Protein AF-A0A0G0J916-F1 (afdb_monomer_lite)

Foldseek 3Di:
DQAAEEEEQEFPVPVVVVVVLCVLLCQQQVYRYDYQPPPDDPPDPSVVVLLVSLLPHQEYEYADDPSCVVDPCNVVSVVSNVVSVHHYAYEYADPDADDDPCNPDDHHYDPVDSNVVSLVVLVCQCVVDDPDPSNVNSLVSLLNSCLPHPALSSVQSSLVVVLVDQDDDPVSVVSNLVSCVPPPSNVPRPSNVSSQVSCCVRPVDHHD

pLDDT: mean 91.5, std 8.83, range [48.94, 97.62]

Structure (mmCIF, N/CA/C/O backbone):
data_AF-A0A0G0J916-F1
#
_entry.id   AF-A0A0G0J916-F1
#
loop_
_atom_site.group_PDB
_atom_site.id
_atom_site.type_symbol
_atom_site.label_atom_id
_atom_site.label_alt_id
_atom_site.label_comp_id
_atom_site.label_asym_id
_atom_site.label_entity_id
_atom_site.label_seq_id
_atom_site.pdbx_PDB_ins_code
_atom_site.Cartn_x
_atom_site.Cartn_y
_atom_site.Cartn_z
_atom_site.occupancy
_atom_site.B_iso_or_equiv
_atom_site.auth_seq_id
_atom_site.auth_comp_id
_atom_site.auth_asym_id
_atom_site.auth_atom_id
_atom_site.pdbx_PDB_model_num
ATOM 1 N N . MET A 1 1 ? -10.807 -11.244 2.700 1.00 63.69 1 MET A N 1
ATOM 2 C CA . MET A 1 1 ? -11.367 -9.893 2.456 1.00 63.69 1 MET A CA 1
ATOM 3 C C . MET A 1 1 ? -10.753 -9.396 1.158 1.00 63.69 1 MET A C 1
ATOM 5 O O . MET A 1 1 ? -9.569 -9.637 0.983 1.00 63.69 1 MET A O 1
ATOM 9 N N . TYR A 1 2 ? -11.502 -8.784 0.239 1.00 88.56 2 TYR A N 1
ATOM 10 C CA . TYR A 1 2 ? -10.888 -8.192 -0.959 1.00 88.56 2 TYR A CA 1
ATOM 11 C C . TYR A 1 2 ? -10.150 -6.908 -0.547 1.00 88.56 2 TYR A C 1
ATOM 13 O O . TYR A 1 2 ? -10.775 -6.017 0.034 1.00 88.56 2 TYR A O 1
ATOM 21 N N . ARG A 1 3 ? -8.833 -6.867 -0.779 1.00 95.12 3 ARG A N 1
ATOM 22 C CA . ARG A 1 3 ? -7.877 -5.851 -0.305 1.00 95.12 3 ARG A CA 1
ATOM 23 C C . ARG A 1 3 ? -7.140 -5.238 -1.481 1.00 95.12 3 ARG A C 1
ATOM 25 O O . ARG A 1 3 ? -7.012 -5.895 -2.508 1.00 95.12 3 ARG A O 1
ATOM 32 N N . ILE A 1 4 ? -6.682 -3.997 -1.330 1.00 96.31 4 ILE A N 1
ATOM 33 C CA . ILE A 1 4 ? -5.924 -3.265 -2.350 1.00 96.31 4 ILE A CA 1
ATOM 34 C C . ILE A 1 4 ? -4.706 -4.078 -2.779 1.00 96.31 4 ILE A C 1
ATOM 36 O O . ILE A 1 4 ? -3.948 -4.532 -1.931 1.00 96.31 4 ILE A O 1
ATOM 40 N N . SER A 1 5 ? -4.510 -4.221 -4.082 1.00 96.06 5 SER A N 1
ATOM 41 C CA . SER A 1 5 ? -3.363 -4.894 -4.682 1.00 96.06 5 SER A CA 1
ATOM 42 C C . SER A 1 5 ? -2.406 -3.842 -5.247 1.00 96.06 5 SER A C 1
ATOM 44 O O . SER A 1 5 ? -2.819 -2.972 -6.016 1.00 96.06 5 SER A O 1
ATOM 46 N N . ALA A 1 6 ? -1.129 -3.901 -4.884 1.00 96.00 6 ALA A N 1
ATOM 47 C CA . ALA A 1 6 ? -0.114 -2.937 -5.301 1.00 96.00 6 ALA A CA 1
ATOM 48 C C . ALA A 1 6 ? 1.028 -3.646 -6.032 1.00 96.00 6 ALA A C 1
ATOM 50 O O . ALA A 1 6 ? 1.607 -4.590 -5.508 1.00 96.00 6 ALA A O 1
ATOM 51 N N . PHE A 1 7 ? 1.379 -3.179 -7.226 1.00 96.38 7 PHE A N 1
ATOM 52 C CA . PHE A 1 7 ? 2.561 -3.639 -7.950 1.00 96.38 7 PHE A CA 1
ATOM 53 C C . PHE A 1 7 ? 3.722 -2.684 -7.676 1.00 96.38 7 PHE A C 1
ATOM 55 O O . PHE A 1 7 ? 3.625 -1.499 -7.997 1.00 96.38 7 PHE A O 1
ATOM 62 N N . ILE A 1 8 ? 4.815 -3.186 -7.106 1.00 96.19 8 ILE A N 1
ATOM 63 C CA . ILE A 1 8 ? 6.031 -2.412 -6.845 1.00 96.19 8 ILE A CA 1
ATOM 64 C C . ILE A 1 8 ? 7.025 -2.686 -7.974 1.00 96.19 8 ILE A C 1
ATOM 66 O O . ILE A 1 8 ? 7.551 -3.791 -8.092 1.00 96.19 8 ILE A O 1
ATOM 70 N N . SER A 1 9 ? 7.298 -1.663 -8.781 1.00 95.69 9 SER A N 1
ATOM 71 C CA . SER A 1 9 ? 8.306 -1.714 -9.843 1.00 95.69 9 SER A CA 1
ATOM 72 C C . SER A 1 9 ? 9.607 -1.105 -9.328 1.00 95.69 9 SER A C 1
ATOM 74 O O . SER A 1 9 ? 9.631 0.046 -8.890 1.00 95.69 9 SER A O 1
ATOM 76 N N . TYR A 1 10 ? 10.691 -1.874 -9.330 1.00 94.50 10 TYR A N 1
ATOM 77 C CA . TYR A 1 10 ? 12.007 -1.430 -8.868 1.00 94.50 10 TYR A CA 1
ATOM 78 C C . TYR A 1 10 ? 13.117 -2.185 -9.608 1.00 94.50 10 TYR A C 1
ATOM 80 O O . TYR A 1 10 ? 12.876 -3.196 -10.265 1.00 94.50 10 TYR A O 1
ATOM 88 N N . SER A 1 11 ? 14.354 -1.699 -9.511 1.00 92.19 11 SER A N 1
ATOM 89 C CA . SER A 1 11 ? 15.505 -2.412 -10.070 1.00 92.19 11 SER A CA 1
ATOM 90 C C . SER A 1 11 ? 15.894 -3.598 -9.192 1.00 92.19 11 SER A C 1
ATOM 92 O O . SER A 1 11 ? 16.063 -3.433 -7.990 1.00 92.19 11 SER A O 1
ATOM 94 N N . SER A 1 12 ? 16.152 -4.781 -9.753 1.00 89.19 12 SER A N 1
ATOM 95 C CA . SER A 1 12 ? 16.561 -5.966 -8.970 1.00 89.19 12 SER A CA 1
ATOM 96 C C . SER A 1 12 ? 17.828 -5.747 -8.119 1.00 89.19 12 SER A C 1
ATOM 98 O O . SER A 1 12 ? 17.996 -6.367 -7.066 1.00 89.19 12 SER A O 1
ATOM 100 N N . LYS A 1 13 ? 18.684 -4.792 -8.507 1.00 90.50 13 LYS A N 1
ATOM 101 C CA . LYS A 1 13 ? 19.838 -4.319 -7.718 1.00 90.50 13 LYS A CA 1
ATOM 102 C C . LYS A 1 13 ? 19.444 -3.687 -6.375 1.00 90.50 13 LYS A C 1
ATOM 104 O O . LYS A 1 13 ? 20.244 -3.644 -5.447 1.00 90.50 13 LYS A O 1
ATOM 109 N N . GLU A 1 14 ? 18.201 -3.240 -6.253 1.00 92.06 14 GLU A N 1
ATOM 110 C CA . GLU A 1 14 ? 17.613 -2.558 -5.101 1.00 92.06 14 GLU A CA 1
ATOM 111 C C . GLU A 1 14 ? 16.634 -3.463 -4.321 1.00 92.06 14 GLU A C 1
ATOM 113 O O . GLU A 1 14 ? 15.763 -2.985 -3.595 1.00 92.06 14 GLU A O 1
ATOM 118 N N . LYS A 1 15 ? 16.792 -4.794 -4.399 1.00 91.12 15 LYS A N 1
ATOM 119 C CA . LYS A 1 15 ? 15.913 -5.777 -3.726 1.00 91.12 15 LYS A CA 1
ATOM 120 C C . LYS A 1 15 ? 15.678 -5.536 -2.236 1.00 91.12 15 LYS A C 1
ATOM 122 O O . LYS A 1 15 ? 14.585 -5.772 -1.736 1.00 91.12 15 LYS A O 1
ATOM 127 N N . VAL A 1 16 ? 16.680 -5.026 -1.516 1.00 92.44 16 VAL A N 1
ATOM 128 C CA . VAL A 1 16 ? 16.561 -4.767 -0.072 1.00 92.44 16 VAL A CA 1
ATOM 129 C C . VAL A 1 16 ? 15.528 -3.679 0.205 1.00 92.44 16 VAL A C 1
ATOM 131 O O . VAL A 1 16 ? 14.732 -3.814 1.131 1.00 92.44 16 VAL A O 1
ATOM 134 N N . ILE A 1 17 ? 15.532 -2.596 -0.577 1.00 92.94 17 ILE A N 1
ATOM 135 C CA . ILE A 1 17 ? 14.553 -1.523 -0.398 1.00 92.94 17 ILE A CA 1
ATOM 136 C C . ILE A 1 17 ? 13.190 -1.945 -0.954 1.00 92.94 17 ILE A C 1
ATOM 138 O O . ILE A 1 17 ? 12.192 -1.715 -0.278 1.00 92.94 17 ILE A O 1
ATOM 142 N N . GLY A 1 18 ? 13.144 -2.665 -2.083 1.00 93.81 18 GLY A N 1
ATOM 143 C CA . GLY A 1 18 ? 11.912 -3.270 -2.605 1.00 93.81 18 GLY A CA 1
ATOM 144 C C . GLY A 1 18 ? 11.197 -4.123 -1.551 1.00 93.81 18 GLY A C 1
ATOM 145 O O . GLY A 1 18 ? 10.049 -3.846 -1.204 1.00 93.81 18 GLY A O 1
ATOM 146 N N . GLY A 1 19 ? 11.906 -5.080 -0.942 1.00 94.12 19 GLY A N 1
ATOM 147 C CA . GLY A 1 19 ? 11.367 -5.929 0.124 1.00 94.12 19 GLY A CA 1
ATOM 148 C C . GLY A 1 19 ? 10.864 -5.141 1.338 1.00 94.12 19 GLY A C 1
ATOM 149 O O . GLY A 1 19 ? 9.786 -5.431 1.851 1.00 94.12 19 GLY A O 1
ATOM 150 N N . LYS A 1 20 ? 11.577 -4.082 1.755 1.00 94.06 20 LYS A N 1
ATOM 151 C CA . LYS A 1 20 ? 11.110 -3.187 2.830 1.00 94.06 20 LYS A CA 1
ATOM 152 C C . LYS A 1 20 ? 9.787 -2.504 2.481 1.00 94.06 20 LYS A C 1
ATOM 154 O O . LYS A 1 20 ? 8.909 -2.432 3.337 1.00 94.06 20 LYS A O 1
ATOM 159 N N . PHE A 1 21 ? 9.627 -2.022 1.247 1.00 94.38 21 PHE A N 1
ATOM 160 C CA . PHE A 1 21 ? 8.368 -1.428 0.791 1.00 94.38 21 PHE A CA 1
ATOM 161 C C . PHE A 1 21 ? 7.230 -2.449 0.768 1.00 94.38 21 PHE A C 1
ATOM 163 O O . PHE A 1 21 ? 6.152 -2.136 1.268 1.00 94.38 21 PHE A O 1
ATOM 170 N N . LYS A 1 22 ? 7.473 -3.668 0.265 1.00 95.06 22 LYS A N 1
ATOM 171 C CA . LYS A 1 22 ? 6.488 -4.764 0.285 1.00 95.06 22 LYS A CA 1
ATOM 172 C C . LYS A 1 22 ? 6.004 -5.041 1.705 1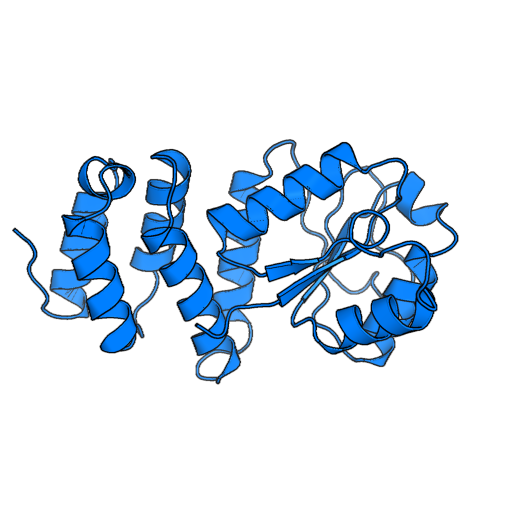.00 95.06 22 LYS A C 1
ATOM 174 O O . LYS A 1 22 ? 4.817 -4.882 1.977 1.00 95.06 22 LYS A O 1
ATOM 179 N N . SER A 1 23 ? 6.926 -5.325 2.626 1.00 93.75 23 SER A N 1
ATOM 180 C CA . SER A 1 23 ? 6.577 -5.588 4.026 1.00 93.75 23 SER A CA 1
ATOM 181 C C . SER A 1 23 ? 5.847 -4.415 4.677 1.00 93.75 23 SER A C 1
ATOM 183 O O . SER A 1 23 ? 4.922 -4.618 5.457 1.00 93.75 23 SER A O 1
ATOM 185 N N . CYS A 1 24 ? 6.233 -3.175 4.370 1.00 93.62 24 CYS A N 1
ATOM 186 C CA . CYS A 1 24 ? 5.579 -2.011 4.951 1.00 93.62 24 CYS A CA 1
ATOM 187 C C . CYS A 1 24 ? 4.149 -1.822 4.418 1.00 93.62 24 CYS A C 1
ATOM 189 O O . CYS A 1 24 ? 3.235 -1.605 5.208 1.00 93.62 24 CYS A O 1
ATOM 191 N N . LEU A 1 25 ? 3.917 -1.978 3.112 1.00 94.75 25 LEU A N 1
ATOM 192 C CA . LEU A 1 25 ? 2.570 -1.916 2.530 1.00 94.75 25 LEU A CA 1
ATOM 193 C C . LEU A 1 25 ? 1.656 -3.027 3.059 1.00 94.75 25 LEU A C 1
ATOM 195 O O . LEU A 1 25 ? 0.485 -2.780 3.349 1.00 94.75 25 LEU A O 1
ATOM 199 N N . GLU A 1 26 ? 2.182 -4.239 3.213 1.00 95.06 26 GLU A N 1
ATOM 200 C CA . GLU A 1 26 ? 1.428 -5.367 3.761 1.00 95.06 26 GLU A CA 1
ATOM 201 C C . GLU A 1 26 ? 1.067 -5.136 5.231 1.00 95.06 26 GLU A C 1
ATOM 203 O O . GLU A 1 26 ? -0.094 -5.294 5.604 1.00 95.06 26 GLU A O 1
ATOM 208 N N . ASN A 1 27 ? 2.023 -4.687 6.049 1.00 93.38 27 ASN A N 1
ATOM 209 C CA . ASN A 1 27 ? 1.818 -4.535 7.488 1.00 93.38 27 ASN A CA 1
ATOM 210 C C . ASN A 1 27 ? 1.050 -3.257 7.856 1.00 93.38 27 ASN A C 1
ATOM 212 O O . ASN A 1 27 ? 0.122 -3.314 8.652 1.00 93.38 27 ASN A O 1
ATOM 216 N N . PHE A 1 28 ? 1.413 -2.102 7.292 1.00 93.50 28 PHE A N 1
ATOM 217 C CA . PHE A 1 28 ? 0.848 -0.801 7.680 1.00 93.50 28 PHE A CA 1
ATOM 218 C C . PHE A 1 28 ? -0.390 -0.413 6.873 1.00 93.50 28 PHE A C 1
ATOM 220 O O . PHE A 1 28 ? -1.236 0.330 7.372 1.00 93.50 28 PHE A O 1
ATOM 227 N N . CYS A 1 29 ? -0.506 -0.887 5.630 1.00 93.88 29 CYS A N 1
ATOM 228 C CA . CYS A 1 29 ? -1.657 -0.589 4.778 1.00 93.88 29 CYS A CA 1
ATOM 229 C C . CYS A 1 29 ? -2.590 -1.789 4.612 1.00 93.88 29 CYS A C 1
ATOM 231 O O . CYS A 1 29 ? -3.731 -1.594 4.204 1.00 93.88 29 CYS A O 1
ATOM 233 N N . GLY A 1 30 ? -2.136 -3.018 4.885 1.00 95.31 30 GLY A N 1
ATOM 234 C CA . GLY A 1 30 ? -2.917 -4.231 4.632 1.00 95.31 30 GLY A CA 1
ATOM 235 C C . GLY A 1 30 ? -3.118 -4.490 3.145 1.00 95.31 30 GLY A C 1
ATOM 236 O O . GLY A 1 30 ? -4.126 -5.084 2.751 1.00 95.31 30 GLY A O 1
ATOM 237 N N . TYR A 1 31 ? -2.208 -3.988 2.309 1.00 95.81 31 TYR A N 1
ATOM 238 C CA . TYR A 1 31 ? -2.246 -4.180 0.863 1.00 95.81 31 TYR A CA 1
ATOM 239 C C . TYR A 1 31 ? -1.661 -5.546 0.500 1.00 95.81 31 TYR A C 1
ATOM 241 O O . TYR A 1 31 ? -0.920 -6.154 1.265 1.00 95.81 31 TYR A O 1
ATOM 249 N N . GLU A 1 32 ? -2.013 -6.034 -0.679 1.00 95.12 32 GLU A N 1
ATOM 250 C CA . GLU A 1 32 ? -1.416 -7.194 -1.329 1.00 95.12 32 GLU A CA 1
ATOM 251 C C . GLU A 1 32 ? -0.335 -6.681 -2.270 1.00 95.12 32 GLU A C 1
ATOM 253 O O . GLU A 1 32 ? -0.622 -6.272 -3.397 1.00 95.12 32 GLU A O 1
ATOM 258 N N . ALA A 1 33 ? 0.898 -6.612 -1.771 1.00 94.31 33 ALA A N 1
ATOM 259 C CA . ALA A 1 33 ? 2.019 -6.068 -2.518 1.00 94.31 33 ALA A CA 1
ATOM 260 C C . ALA A 1 33 ? 2.718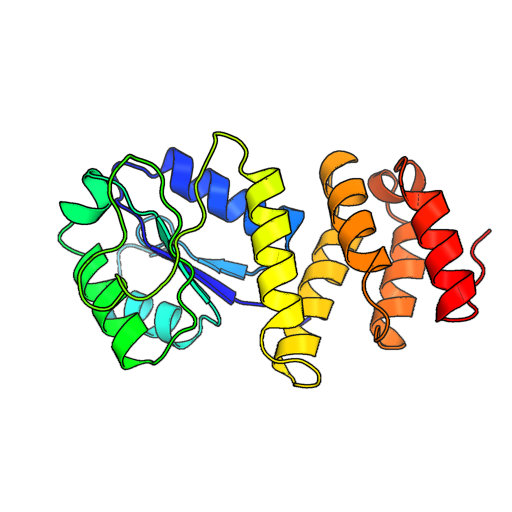 -7.163 -3.338 1.00 94.31 33 ALA A C 1
ATOM 262 O O . ALA A 1 33 ? 3.089 -8.217 -2.826 1.00 94.31 33 ALA A O 1
ATOM 263 N N . PHE A 1 34 ? 2.923 -6.891 -4.621 1.00 92.31 34 PHE A N 1
ATOM 264 C CA . PHE A 1 34 ? 3.612 -7.764 -5.562 1.00 92.31 34 PHE A CA 1
ATOM 265 C C . PHE A 1 34 ? 4.922 -7.122 -6.017 1.00 92.31 34 PHE A C 1
ATOM 267 O O . PHE A 1 34 ? 4.965 -5.922 -6.297 1.00 92.31 34 PHE A O 1
ATOM 274 N N . ILE A 1 35 ? 5.971 -7.935 -6.117 1.00 88.44 35 ILE A N 1
ATOM 275 C CA . ILE A 1 35 ? 7.305 -7.544 -6.563 1.00 88.44 35 ILE A CA 1
ATOM 276 C C . ILE A 1 35 ? 7.729 -8.475 -7.702 1.00 88.44 35 ILE A C 1
ATOM 278 O O . ILE A 1 35 ? 7.757 -9.696 -7.547 1.00 88.44 35 ILE A O 1
ATOM 282 N N . ALA A 1 36 ? 8.088 -7.904 -8.852 1.00 71.19 36 ALA A N 1
ATOM 283 C CA . ALA A 1 36 ? 8.691 -8.678 -9.930 1.00 71.19 36 ALA A CA 1
ATOM 284 C C . ALA A 1 36 ? 10.131 -9.097 -9.562 1.00 71.19 36 ALA A C 1
ATOM 286 O O . ALA A 1 36 ? 10.841 -8.362 -8.885 1.00 71.19 36 ALA A O 1
ATOM 287 N N . HIS A 1 37 ? 10.558 -10.268 -10.043 1.00 63.31 37 HIS A N 1
ATOM 288 C CA . HIS A 1 37 ? 11.854 -10.952 -9.834 1.00 63.31 37 HIS A CA 1
ATOM 289 C C . HIS A 1 37 ? 11.979 -11.877 -8.619 1.00 63.31 37 HIS A C 1
ATOM 291 O O . HIS A 1 37 ? 12.610 -12.919 -8.777 1.00 63.31 37 HIS A O 1
ATOM 297 N N . ASP A 1 38 ? 11.355 -11.585 -7.476 1.00 55.69 38 ASP A N 1
ATOM 298 C CA . ASP A 1 38 ? 11.424 -12.490 -6.312 1.00 55.69 38 ASP A CA 1
ATOM 299 C C . ASP A 1 38 ? 10.267 -13.517 -6.278 1.00 55.69 38 ASP A C 1
ATOM 301 O O . ASP A 1 38 ? 10.423 -14.599 -5.715 1.00 55.69 38 ASP A O 1
ATOM 305 N N . ASP A 1 39 ? 9.131 -13.220 -6.927 1.00 52.53 39 ASP A N 1
ATOM 306 C CA . ASP A 1 39 ? 7.882 -13.994 -6.790 1.00 52.53 39 ASP A CA 1
ATOM 307 C C . ASP A 1 39 ? 7.551 -14.925 -7.991 1.00 52.53 39 ASP A C 1
ATOM 309 O O . ASP A 1 39 ? 6.517 -15.597 -7.977 1.00 52.53 39 ASP A O 1
ATOM 313 N N . ILE A 1 40 ? 8.385 -15.000 -9.042 1.00 56.91 40 ILE A N 1
ATOM 314 C CA . ILE A 1 40 ? 8.090 -15.812 -10.247 1.00 56.91 40 ILE A CA 1
ATOM 315 C C . ILE A 1 40 ? 8.966 -17.076 -10.292 1.00 56.91 40 ILE A C 1
ATOM 317 O O . ILE A 1 40 ? 10.188 -17.000 -10.408 1.00 56.91 40 ILE A O 1
ATOM 321 N N . LEU A 1 41 ? 8.327 -18.251 -10.231 1.00 51.25 41 LEU A N 1
ATOM 322 C CA . LEU A 1 41 ? 8.969 -19.565 -10.367 1.00 51.25 41 LEU A CA 1
ATOM 323 C C . LEU A 1 41 ? 9.564 -19.745 -11.777 1.00 51.25 41 LEU A C 1
ATOM 325 O O . LEU A 1 41 ? 8.935 -19.388 -12.769 1.00 51.25 41 LEU A O 1
ATOM 329 N N . GLY A 1 42 ? 10.756 -20.343 -11.874 1.00 48.94 42 GLY A N 1
ATOM 330 C CA . GLY A 1 42 ? 11.590 -20.400 -13.090 1.00 48.94 42 GLY A CA 1
ATOM 331 C C . GLY A 1 42 ? 11.074 -21.215 -14.291 1.00 48.94 42 GLY A C 1
ATOM 332 O O . GLY A 1 42 ? 11.886 -21.632 -15.110 1.00 48.94 42 GLY A O 1
ATOM 333 N N . SER A 1 43 ? 9.769 -21.471 -14.411 1.00 51.91 43 SER A N 1
ATOM 334 C CA . SER A 1 43 ? 9.159 -22.239 -15.510 1.00 51.91 43 SER A CA 1
ATOM 335 C C . SER A 1 43 ? 7.970 -21.556 -16.205 1.00 51.91 43 SER A C 1
ATOM 337 O O . SER A 1 43 ? 7.386 -22.152 -17.111 1.00 51.91 43 SER A O 1
ATOM 339 N N . THR A 1 44 ? 7.603 -20.323 -15.835 1.00 59.25 44 THR A N 1
ATOM 340 C CA . THR A 1 44 ? 6.562 -19.533 -16.521 1.00 59.25 44 THR A CA 1
ATOM 341 C C . THR A 1 44 ? 7.153 -18.529 -17.512 1.00 59.25 44 THR A C 1
ATOM 343 O O . THR A 1 44 ? 8.292 -18.084 -17.365 1.00 59.25 44 THR A O 1
ATOM 346 N N . ILE A 1 45 ? 6.364 -18.142 -18.526 1.00 63.31 45 ILE A N 1
ATOM 347 C CA . ILE A 1 45 ? 6.687 -16.983 -19.368 1.00 63.31 45 ILE A CA 1
ATOM 348 C C . ILE A 1 45 ? 6.594 -15.754 -18.467 1.00 63.31 45 ILE A C 1
ATOM 350 O O . ILE A 1 45 ? 5.517 -15.318 -18.064 1.00 63.31 45 ILE A O 1
ATOM 354 N N . TRP A 1 46 ? 7.764 -15.256 -18.097 1.00 71.62 46 TRP A N 1
ATOM 355 C CA . TRP A 1 46 ? 7.960 -14.252 -17.061 1.00 71.62 46 TRP A CA 1
ATOM 356 C C . TRP A 1 46 ? 7.191 -12.947 -17.355 1.00 71.62 46 TRP A C 1
ATOM 358 O O . TRP A 1 46 ? 6.616 -12.333 -16.458 1.00 71.62 46 TRP A O 1
ATOM 368 N N . GLU A 1 47 ? 7.095 -12.588 -18.637 1.00 75.38 47 GLU A N 1
ATOM 369 C CA . GLU A 1 47 ? 6.395 -11.402 -19.140 1.00 75.38 47 GLU A CA 1
ATOM 370 C C . GLU A 1 47 ? 4.873 -11.459 -18.926 1.00 75.38 47 GLU A C 1
ATOM 372 O O . GLU A 1 47 ? 4.276 -10.469 -18.496 1.00 75.38 47 GLU A O 1
ATOM 377 N N . ASP A 1 48 ? 4.240 -12.615 -19.155 1.00 83.56 48 ASP A N 1
ATOM 378 C CA . ASP A 1 48 ? 2.783 -12.764 -19.045 1.00 83.56 48 ASP A CA 1
ATOM 379 C C . ASP A 1 48 ? 2.302 -12.571 -17.604 1.00 83.56 48 ASP A C 1
ATOM 381 O O . ASP A 1 48 ? 1.289 -11.906 -17.358 1.00 83.56 48 ASP A O 1
ATOM 385 N N . GLU A 1 49 ? 3.043 -13.108 -16.631 1.00 84.50 49 GLU A N 1
ATOM 386 C CA . GLU A 1 49 ? 2.715 -12.930 -15.215 1.00 84.50 49 GLU A CA 1
ATOM 387 C C . GLU A 1 49 ? 2.963 -11.489 -14.752 1.00 84.50 49 GLU A C 1
ATOM 389 O O . GLU A 1 49 ? 2.149 -10.959 -13.997 1.00 84.50 49 GLU A O 1
ATOM 394 N N . ILE A 1 50 ? 3.996 -10.801 -15.253 1.00 86.19 50 ILE A N 1
ATOM 395 C CA . ILE A 1 50 ? 4.199 -9.369 -14.967 1.00 86.19 50 ILE A CA 1
ATOM 396 C C . ILE A 1 50 ? 3.029 -8.546 -15.510 1.00 86.19 50 ILE A C 1
ATOM 398 O O . ILE A 1 50 ? 2.420 -7.773 -14.766 1.00 86.19 50 ILE A O 1
ATOM 402 N N . ILE A 1 51 ? 2.651 -8.746 -16.777 1.00 90.56 51 ILE A N 1
ATOM 403 C CA . ILE A 1 51 ? 1.526 -8.039 -17.402 1.00 90.56 51 ILE A CA 1
ATOM 404 C C . ILE A 1 51 ? 0.231 -8.309 -16.630 1.00 90.56 51 ILE A C 1
ATOM 406 O O . ILE A 1 51 ? -0.530 -7.380 -16.342 1.00 90.56 51 ILE A O 1
ATOM 410 N N . LYS A 1 52 ? -0.024 -9.566 -16.260 1.00 91.75 52 LYS A N 1
ATOM 411 C CA . LYS A 1 52 ? -1.194 -9.976 -15.477 1.00 91.75 52 LYS A CA 1
ATOM 412 C C . LYS A 1 52 ? -1.197 -9.355 -14.082 1.00 91.75 52 LYS A C 1
ATOM 414 O O . LYS A 1 52 ? -2.236 -8.842 -13.665 1.00 91.75 52 LYS A O 1
ATOM 419 N N . SER A 1 53 ? -0.066 -9.335 -13.385 1.00 91.88 53 SER A N 1
ATOM 420 C CA . SER A 1 53 ? 0.065 -8.708 -12.067 1.00 91.88 53 SER A CA 1
ATOM 421 C C . SER A 1 53 ? -0.157 -7.200 -12.136 1.00 91.88 53 SER A C 1
ATOM 423 O O . SER A 1 53 ? -0.958 -6.674 -11.364 1.00 91.88 53 SER A O 1
ATOM 425 N N . ILE A 1 54 ? 0.427 -6.500 -13.116 1.00 95.31 54 ILE A N 1
ATOM 426 C CA . ILE A 1 54 ? 0.156 -5.070 -13.339 1.00 95.31 54 ILE A CA 1
ATOM 427 C C . ILE A 1 54 ? -1.330 -4.861 -13.660 1.00 95.31 54 ILE A C 1
ATOM 429 O 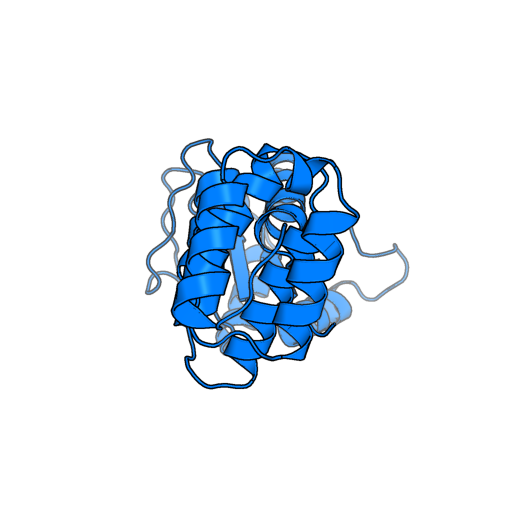O . ILE A 1 54 ? -1.970 -3.967 -13.106 1.00 95.31 54 ILE A O 1
ATOM 433 N N . LYS A 1 55 ? -1.921 -5.701 -14.519 1.00 95.50 55 LYS A N 1
ATOM 434 C CA . LYS A 1 55 ? -3.344 -5.634 -14.885 1.00 95.50 55 LYS A CA 1
ATOM 435 C C . LYS A 1 55 ? -4.274 -5.845 -13.693 1.00 95.50 55 LYS A C 1
ATOM 437 O O . LYS A 1 55 ? -5.316 -5.192 -13.652 1.00 95.50 55 LYS A O 1
ATOM 442 N N . ASN A 1 56 ? -3.907 -6.680 -12.733 1.00 94.12 56 ASN A N 1
ATOM 443 C CA . ASN A 1 56 ? -4.718 -6.948 -11.546 1.00 94.12 56 ASN A CA 1
ATOM 444 C C . ASN A 1 56 ? -4.452 -5.967 -10.397 1.00 94.12 56 ASN A C 1
ATOM 446 O O . ASN A 1 56 ? -5.296 -5.829 -9.516 1.00 94.12 56 ASN A O 1
ATOM 450 N N . ALA A 1 57 ? -3.321 -5.261 -10.416 1.00 95.56 57 ALA A N 1
ATOM 451 C CA . ALA A 1 57 ? -3.001 -4.266 -9.407 1.00 95.56 57 ALA A CA 1
ATOM 452 C C . ALA A 1 57 ? -3.921 -3.039 -9.498 1.00 95.56 57 ALA A C 1
ATOM 454 O O . ALA A 1 57 ? -4.243 -2.549 -10.587 1.00 95.56 57 ALA A O 1
ATOM 455 N N . ASP A 1 58 ? -4.305 -2.519 -8.340 1.00 95.44 58 ASP A N 1
ATOM 456 C CA . ASP A 1 58 ? -4.978 -1.233 -8.193 1.00 95.44 58 ASP A CA 1
ATOM 457 C C . ASP A 1 58 ? -3.973 -0.086 -8.333 1.00 95.44 58 ASP A C 1
ATOM 459 O O . ASP A 1 58 ? -4.193 0.872 -9.081 1.00 95.44 58 ASP A O 1
ATOM 463 N N . PHE A 1 59 ? -2.839 -0.230 -7.642 1.00 94.69 59 PHE A N 1
ATOM 464 C CA . PHE A 1 59 ? -1.734 0.716 -7.640 1.00 94.69 59 PHE A CA 1
ATOM 465 C C . PHE A 1 59 ? -0.519 0.166 -8.374 1.00 94.69 59 PHE A C 1
ATOM 467 O O . PHE A 1 59 ? -0.150 -0.995 -8.216 1.00 94.69 59 PHE A O 1
ATOM 474 N N . PHE A 1 60 ? 0.145 1.039 -9.121 1.00 97.25 60 PHE A N 1
ATOM 475 C CA . PHE A 1 60 ? 1.478 0.811 -9.658 1.00 97.25 60 PHE A CA 1
ATOM 476 C C . PHE A 1 60 ? 2.447 1.789 -8.990 1.00 97.25 60 PHE A C 1
ATOM 478 O O . PHE A 1 60 ? 2.251 3.004 -9.027 1.00 97.25 60 PHE A O 1
ATOM 485 N N . MET A 1 61 ? 3.479 1.263 -8.349 1.00 97.25 61 MET A N 1
ATOM 486 C CA . MET A 1 61 ? 4.388 2.020 -7.498 1.00 97.25 61 MET A CA 1
ATOM 487 C C . MET A 1 61 ? 5.823 1.875 -8.000 1.00 97.25 61 MET A C 1
ATOM 489 O O . MET A 1 61 ? 6.516 0.940 -7.596 1.00 97.25 61 MET A O 1
ATOM 493 N N . PRO A 1 62 ? 6.284 2.769 -8.888 1.00 97.38 62 PRO A N 1
ATOM 494 C CA . PRO A 1 62 ? 7.667 2.756 -9.325 1.00 97.38 62 PRO A CA 1
ATOM 495 C C . PRO A 1 62 ? 8.569 3.394 -8.261 1.00 97.38 62 PRO A C 1
ATOM 497 O O . PRO A 1 62 ? 8.344 4.533 -7.839 1.00 97.38 62 PRO A O 1
ATOM 500 N N . LEU A 1 63 ? 9.599 2.662 -7.836 1.00 96.94 63 LEU A N 1
ATOM 501 C CA . LEU A 1 63 ? 10.650 3.145 -6.944 1.00 96.94 63 LEU A CA 1
ATOM 502 C C . LEU A 1 63 ? 11.747 3.817 -7.781 1.00 96.94 63 LEU A C 1
ATOM 504 O O . LEU A 1 63 ? 12.668 3.174 -8.274 1.00 96.94 63 LEU A O 1
ATOM 508 N N . ILE A 1 64 ? 11.620 5.126 -7.975 1.00 97.50 64 ILE A N 1
ATOM 509 C CA . ILE A 1 64 ? 12.463 5.935 -8.852 1.00 97.50 64 ILE A CA 1
ATOM 510 C C . ILE A 1 64 ? 13.849 6.135 -8.237 1.00 97.50 64 ILE A C 1
ATOM 512 O O . ILE A 1 64 ? 14.019 6.803 -7.213 1.00 97.50 64 ILE A O 1
ATOM 516 N N . SER A 1 65 ? 14.851 5.592 -8.915 1.00 96.56 65 SER A N 1
ATOM 517 C CA . SER A 1 65 ? 16.269 5.677 -8.582 1.00 96.56 65 SER A CA 1
ATOM 518 C C . SER A 1 65 ? 17.115 5.710 -9.864 1.00 96.56 65 SER A C 1
ATOM 520 O O . SER A 1 65 ? 16.591 5.667 -10.982 1.00 96.56 65 SER A O 1
ATOM 522 N N . LYS A 1 66 ? 18.446 5.767 -9.716 1.00 96.44 66 LYS A N 1
ATOM 523 C CA . LYS A 1 66 ? 19.366 5.603 -10.853 1.00 96.44 66 LYS A CA 1
ATOM 524 C C . LYS A 1 66 ? 19.279 4.194 -11.432 1.00 96.44 66 LYS A C 1
ATOM 526 O O . LYS A 1 66 ? 19.146 4.044 -12.640 1.00 96.44 66 LYS A O 1
ATOM 531 N N . GLU A 1 67 ? 19.268 3.187 -10.569 1.00 95.31 67 GLU A N 1
ATOM 532 C CA . GLU A 1 67 ? 19.193 1.787 -10.984 1.00 95.31 67 GLU A CA 1
ATOM 533 C C . GLU A 1 67 ? 17.837 1.443 -11.607 1.00 95.31 67 GLU A C 1
ATOM 535 O O . GLU A 1 67 ? 17.771 0.596 -12.496 1.00 95.31 67 GLU A O 1
ATOM 540 N N . PHE A 1 68 ? 16.757 2.106 -11.177 1.00 95.44 68 PHE A N 1
ATOM 541 C CA . PHE A 1 68 ? 15.445 2.021 -11.817 1.00 95.44 68 PHE A CA 1
ATOM 542 C C . PHE A 1 68 ? 15.501 2.547 -13.247 1.00 95.44 68 PHE A C 1
ATOM 544 O O . PHE A 1 68 ? 14.952 1.919 -14.140 1.00 95.44 68 PHE A O 1
ATOM 551 N N . LYS A 1 69 ? 16.173 3.679 -13.477 1.00 95.31 69 LYS A N 1
ATOM 552 C CA . LYS A 1 69 ? 16.299 4.280 -14.812 1.00 95.31 69 LYS A CA 1
ATOM 553 C C . LYS A 1 69 ? 17.195 3.482 -15.760 1.00 95.31 69 LYS A C 1
ATOM 555 O O . LYS A 1 69 ? 17.005 3.527 -16.966 1.00 95.31 69 LYS A O 1
ATOM 560 N N . GLU A 1 70 ? 18.181 2.775 -15.226 1.00 94.25 70 GLU A N 1
ATOM 561 C CA . GLU A 1 70 ? 19.097 1.943 -16.015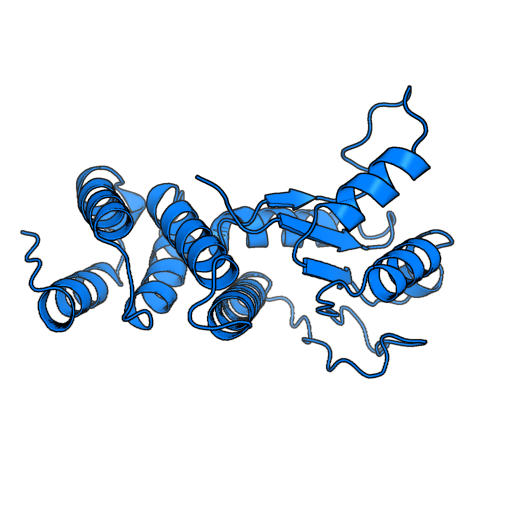 1.00 94.25 70 GLU A CA 1
ATOM 562 C C . GLU A 1 70 ? 18.577 0.510 -16.227 1.00 94.25 70 GLU A C 1
ATOM 564 O O . GLU A 1 70 ? 19.192 -0.266 -16.960 1.00 94.25 70 GLU A O 1
ATOM 569 N N . SER A 1 71 ? 17.466 0.136 -15.586 1.00 90.50 71 SER A N 1
ATOM 570 C CA . SER A 1 71 ? 16.892 -1.202 -15.714 1.00 90.50 71 SER A CA 1
ATOM 571 C C . SER A 1 71 ? 16.176 -1.371 -17.062 1.00 90.50 71 SER A C 1
ATOM 573 O O . SER A 1 71 ? 15.362 -0.530 -17.435 1.00 90.50 71 SER A O 1
ATOM 575 N N . PRO A 1 72 ? 16.403 -2.484 -17.785 1.00 86.56 72 PRO A N 1
ATOM 576 C CA . PRO A 1 72 ? 15.747 -2.727 -19.069 1.00 86.56 72 PRO A CA 1
ATOM 577 C C . PRO A 1 72 ? 14.248 -3.062 -18.952 1.00 86.56 72 PRO A C 1
ATOM 579 O O . PRO A 1 72 ? 13.552 -3.068 -19.968 1.00 86.56 72 PRO A O 1
ATOM 582 N N . PHE A 1 73 ? 13.747 -3.360 -17.745 1.00 87.69 73 PHE A N 1
ATOM 583 C CA . PHE A 1 73 ? 12.368 -3.819 -17.514 1.00 87.69 73 PHE A CA 1
ATOM 584 C C . PHE A 1 73 ? 11.439 -2.734 -16.966 1.00 87.69 73 PHE A C 1
ATOM 586 O O . PHE A 1 73 ? 10.267 -2.683 -17.328 1.00 87.69 73 PHE A O 1
ATOM 593 N N . THR A 1 74 ? 11.948 -1.847 -16.115 1.00 92.81 74 THR A N 1
ATOM 594 C CA . THR A 1 74 ? 11.150 -0.853 -15.373 1.00 92.81 74 THR A CA 1
ATOM 595 C C . THR A 1 74 ? 10.407 0.115 -16.294 1.00 92.81 74 THR A C 1
ATOM 597 O O . THR A 1 74 ? 9.254 0.459 -16.026 1.00 92.81 74 THR A O 1
ATOM 600 N N . ASP A 1 75 ? 11.014 0.507 -17.416 1.00 93.88 75 ASP A N 1
ATOM 601 C CA . ASP A 1 75 ? 10.362 1.329 -18.441 1.00 93.88 75 ASP A CA 1
ATOM 602 C C . ASP A 1 75 ? 9.231 0.580 -19.156 1.00 93.88 75 ASP A C 1
ATOM 604 O O . ASP A 1 75 ? 8.188 1.166 -19.455 1.00 93.88 75 ASP A O 1
ATOM 608 N N . GLN A 1 76 ? 9.391 -0.728 -19.381 1.00 92.06 76 GLN A N 1
ATOM 609 C CA . GLN A 1 76 ? 8.358 -1.564 -19.996 1.00 92.06 76 GLN A CA 1
ATOM 610 C C . GLN A 1 76 ? 7.168 -1.734 -19.048 1.00 92.06 76 GLN A C 1
ATOM 612 O O . GLN A 1 76 ? 6.024 -1.491 -19.437 1.00 92.06 76 GLN A O 1
ATOM 617 N N . GLU A 1 77 ? 7.433 -2.062 -17.781 1.00 94.62 77 GLU A N 1
ATOM 618 C CA . GLU A 1 77 ? 6.419 -2.147 -16.725 1.00 94.62 77 GLU A CA 1
ATOM 619 C C . GLU A 1 77 ? 5.669 -0.818 -16.568 1.00 94.62 77 GLU A C 1
ATOM 621 O O . GLU A 1 77 ? 4.436 -0.790 -16.520 1.00 94.62 77 GLU A O 1
ATOM 626 N N . THR A 1 78 ? 6.405 0.297 -16.564 1.00 96.69 78 THR A N 1
ATOM 627 C CA . THR A 1 78 ? 5.835 1.647 -16.496 1.00 96.69 78 THR A CA 1
ATOM 628 C C . THR A 1 78 ? 4.965 1.939 -17.717 1.00 96.69 78 THR A C 1
ATOM 630 O O . THR A 1 78 ? 3.850 2.444 -17.571 1.00 96.69 78 THR A O 1
ATOM 633 N N . GLY A 1 79 ? 5.421 1.581 -18.919 1.00 96.50 79 GLY A N 1
ATOM 634 C CA . GLY A 1 79 ? 4.651 1.714 -20.155 1.00 96.50 79 GLY A CA 1
ATOM 635 C C . GLY A 1 79 ? 3.338 0.928 -20.117 1.00 96.50 79 GLY A C 1
ATOM 636 O O . GLY A 1 79 ? 2.282 1.476 -20.447 1.00 96.50 79 GLY A O 1
ATOM 637 N N . ILE A 1 80 ? 3.373 -0.320 -19.640 1.00 96.12 80 ILE A N 1
ATOM 638 C CA . ILE A 1 80 ? 2.182 -1.162 -19.451 1.00 96.12 80 ILE A CA 1
ATOM 639 C C . ILE A 1 80 ? 1.228 -0.515 -18.442 1.00 96.12 80 ILE A C 1
ATOM 641 O O . ILE A 1 80 ? 0.035 -0.383 -18.721 1.00 96.12 80 ILE A O 1
ATOM 645 N N . ALA A 1 81 ? 1.734 -0.062 -17.292 1.00 97.50 81 ALA A N 1
ATOM 646 C CA . ALA A 1 81 ? 0.925 0.584 -16.263 1.00 97.50 81 ALA A CA 1
ATOM 647 C C . ALA A 1 81 ? 0.244 1.864 -16.776 1.00 97.50 81 ALA A C 1
ATOM 649 O O . ALA A 1 81 ? -0.944 2.082 -16.519 1.00 97.50 81 ALA A O 1
ATOM 650 N N . VAL A 1 82 ? 0.962 2.681 -17.553 1.00 97.62 82 VAL A N 1
ATOM 651 C CA . VAL A 1 82 ? 0.420 3.878 -18.211 1.00 97.62 82 VAL A CA 1
ATOM 652 C C . VAL A 1 82 ? -0.662 3.501 -19.228 1.00 97.62 82 VAL A C 1
ATOM 654 O O . VAL A 1 82 ? -1.744 4.091 -19.204 1.00 97.62 82 VAL A O 1
ATOM 657 N N . CYS A 1 83 ? -0.412 2.502 -20.079 1.00 97.00 83 CYS A N 1
ATOM 658 C CA . CYS A 1 83 ? -1.364 2.023 -21.087 1.00 97.00 83 CYS A CA 1
ATOM 659 C C . CYS A 1 83 ? -2.661 1.498 -20.449 1.00 97.00 83 CYS A C 1
ATOM 661 O O . CYS A 1 83 ? -3.766 1.853 -20.863 1.00 97.00 83 CYS A O 1
ATOM 663 N N . LEU A 1 84 ? -2.529 0.732 -19.365 1.00 96.38 84 LEU A N 1
ATOM 664 C CA . LEU A 1 84 ? -3.642 0.196 -18.581 1.00 96.38 84 LEU A CA 1
ATOM 665 C C . LEU A 1 84 ? -4.292 1.233 -17.649 1.00 96.38 84 LEU A C 1
ATOM 667 O O . LEU A 1 84 ? -5.172 0.873 -16.866 1.00 96.38 84 LEU A O 1
ATOM 671 N N . LYS A 1 85 ? -3.877 2.508 -17.717 1.00 95.31 85 LYS A N 1
ATOM 672 C CA . LYS A 1 85 ? -4.386 3.620 -16.895 1.00 95.31 85 LYS A CA 1
ATOM 673 C C . LYS A 1 85 ? -4.366 3.303 -15.396 1.00 95.31 85 LYS A C 1
ATOM 675 O O . LYS A 1 85 ? -5.290 3.659 -14.660 1.00 95.31 85 LYS A O 1
ATOM 680 N N . LYS A 1 86 ? -3.313 2.615 -14.949 1.00 95.38 86 LYS A N 1
ATOM 681 C CA . LYS A 1 86 ? -3.107 2.279 -13.540 1.00 95.38 86 LYS A CA 1
ATOM 682 C C . LYS A 1 86 ? -2.961 3.538 -12.704 1.00 95.38 86 LYS A C 1
ATOM 684 O O . LYS A 1 86 ? -2.601 4.607 -13.202 1.00 95.38 86 LYS A O 1
ATOM 689 N N . LYS A 1 87 ? -3.246 3.411 -11.411 1.00 94.06 87 LYS A N 1
ATOM 690 C CA . LYS A 1 87 ? -3.028 4.499 -10.464 1.00 94.06 87 LYS A CA 1
ATOM 691 C C . LYS A 1 87 ? -1.556 4.482 -10.081 1.00 94.06 87 LYS A C 1
ATOM 693 O O . LYS A 1 87 ? -1.107 3.572 -9.391 1.00 94.06 87 LYS A O 1
ATOM 698 N N . ILE A 1 88 ? -0.802 5.442 -10.603 1.00 96.81 88 ILE A N 1
ATOM 699 C CA . ILE A 1 88 ? 0.653 5.477 -10.461 1.00 96.81 88 ILE A CA 1
ATOM 700 C C . ILE A 1 88 ? 1.023 6.362 -9.270 1.00 96.81 88 ILE A C 1
ATOM 702 O O . ILE A 1 88 ? 0.640 7.530 -9.234 1.00 96.81 88 ILE A O 1
ATOM 706 N N . ILE A 1 89 ? 1.776 5.811 -8.317 1.00 96.56 89 ILE A N 1
ATOM 707 C CA . ILE A 1 89 ? 2.334 6.541 -7.170 1.00 96.56 89 ILE A CA 1
ATOM 708 C C . ILE A 1 89 ? 3.858 6.407 -7.230 1.00 96.56 89 ILE A C 1
ATOM 710 O O . ILE A 1 89 ? 4.403 5.431 -6.709 1.00 96.56 89 ILE A O 1
ATOM 714 N N . PRO A 1 90 ? 4.568 7.345 -7.882 1.00 97.31 90 PRO A N 1
ATOM 715 C CA . PRO A 1 90 ? 6.019 7.294 -7.931 1.00 97.31 90 PRO A CA 1
ATOM 716 C C . PRO A 1 90 ? 6.618 7.557 -6.553 1.00 97.31 90 PRO A C 1
ATOM 718 O O . PRO A 1 90 ? 6.239 8.513 -5.875 1.00 97.31 90 PRO A O 1
ATOM 721 N N . ILE A 1 91 ? 7.589 6.738 -6.163 1.00 97.31 91 ILE A N 1
ATOM 722 C CA . ILE A 1 91 ? 8.349 6.909 -4.930 1.00 97.31 91 ILE A CA 1
ATOM 723 C C . ILE A 1 91 ? 9.784 7.254 -5.295 1.00 97.31 91 ILE A C 1
ATOM 725 O O . ILE A 1 91 ? 10.475 6.464 -5.923 1.00 97.31 91 ILE A O 1
ATOM 729 N N . LYS A 1 92 ? 10.252 8.428 -4.899 1.00 96.44 92 LYS A N 1
ATOM 730 C CA . LYS A 1 92 ? 11.592 8.914 -5.214 1.00 96.44 92 LYS A CA 1
ATOM 731 C C . LYS A 1 92 ? 12.589 8.442 -4.152 1.00 96.44 92 LYS A C 1
ATOM 733 O O . LYS A 1 92 ? 12.500 8.869 -3.002 1.00 96.44 92 LYS A O 1
ATOM 738 N N . LEU A 1 93 ? 13.514 7.555 -4.534 1.00 95.12 93 LEU A N 1
ATOM 739 C CA . LEU A 1 93 ? 14.567 6.997 -3.669 1.00 95.12 93 LEU A CA 1
ATOM 740 C C . LEU A 1 93 ? 15.884 7.787 -3.720 1.00 95.12 93 LEU A C 1
ATOM 742 O O . LEU A 1 93 ? 16.669 7.729 -2.778 1.00 95.12 93 LEU A O 1
ATOM 746 N N . SER A 1 94 ? 16.137 8.507 -4.813 1.00 90.75 94 SER A N 1
ATOM 747 C CA . SER A 1 94 ? 17.340 9.326 -5.022 1.00 90.75 94 SER A CA 1
ATOM 748 C C . SER A 1 94 ? 16.965 10.704 -5.571 1.00 90.75 94 SER A C 1
ATOM 750 O O . SER A 1 94 ? 15.799 11.068 -5.546 1.00 90.75 94 SER A O 1
ATOM 752 N N . GLU A 1 95 ? 17.911 11.484 -6.097 1.00 90.94 95 GLU A N 1
ATOM 753 C CA . GLU A 1 95 ? 17.622 12.797 -6.700 1.00 90.94 95 GLU A CA 1
ATOM 754 C C . GLU A 1 95 ? 16.879 12.731 -8.044 1.00 90.94 95 GLU A C 1
ATOM 756 O O . GLU A 1 95 ? 16.401 13.752 -8.545 1.00 90.94 95 GLU A O 1
ATOM 761 N N . ILE A 1 96 ? 16.710 11.538 -8.615 1.00 93.88 96 ILE A N 1
ATOM 762 C CA . ILE A 1 96 ? 16.038 11.355 -9.903 1.00 93.88 96 ILE A CA 1
ATOM 763 C C . ILE A 1 96 ? 14.530 11.567 -9.759 1.00 93.88 96 ILE A C 1
ATOM 765 O O . ILE A 1 96 ? 13.870 10.942 -8.934 1.00 93.88 96 ILE A O 1
ATOM 769 N N . ASN A 1 97 ? 13.980 12.462 -10.577 1.00 94.88 97 ASN A N 1
ATOM 770 C CA . ASN A 1 97 ? 12.539 12.680 -10.669 1.00 94.88 97 ASN A CA 1
ATOM 771 C C 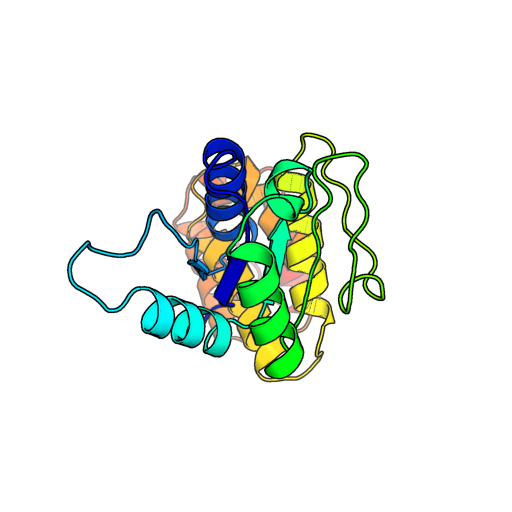. ASN A 1 97 ? 11.872 11.610 -11.549 1.00 94.88 97 ASN A C 1
ATOM 773 O O . ASN A 1 97 ? 12.545 11.033 -12.408 1.00 94.88 97 ASN A O 1
ATOM 777 N N . PRO A 1 98 ? 10.554 11.372 -11.391 1.00 96.38 98 PRO A N 1
ATOM 778 C CA . PRO A 1 98 ? 9.784 10.637 -12.389 1.00 96.38 98 PRO A CA 1
ATOM 779 C C . PRO A 1 98 ? 10.020 11.223 -13.784 1.00 96.38 98 PRO A C 1
ATOM 781 O O . PRO A 1 98 ? 10.159 12.436 -13.937 1.00 96.38 98 PRO A O 1
ATOM 784 N N . TYR A 1 99 ? 10.088 10.357 -14.788 1.00 96.50 99 TYR A N 1
ATOM 785 C CA . TYR A 1 99 ? 10.442 10.717 -16.160 1.00 96.50 99 TYR A CA 1
ATOM 786 C C . TYR A 1 99 ? 9.510 10.025 -17.157 1.00 96.50 99 TYR A C 1
ATOM 788 O O . TYR A 1 99 ? 8.717 9.154 -16.791 1.00 96.50 99 TYR A O 1
ATOM 796 N N . GLY A 1 100 ? 9.572 10.438 -18.424 1.00 95.44 100 GLY A N 1
ATOM 797 C CA . GLY A 1 100 ? 8.655 9.941 -19.448 1.00 95.44 100 GLY A CA 1
ATOM 798 C C . GLY A 1 100 ? 7.199 10.244 -19.083 1.00 95.44 100 GLY A C 1
ATOM 799 O O . GLY A 1 100 ? 6.898 11.256 -18.459 1.00 95.44 100 GLY A O 1
ATOM 800 N N . PHE A 1 101 ? 6.268 9.348 -19.413 1.00 95.81 101 PHE A N 1
ATOM 801 C CA . PHE A 1 101 ? 4.836 9.601 -19.192 1.00 95.81 101 PHE A CA 1
ATOM 802 C C . PHE A 1 101 ? 4.401 9.688 -17.723 1.00 95.81 101 PHE A C 1
ATOM 804 O O . PHE A 1 101 ? 3.262 10.093 -17.457 1.00 95.81 101 PHE A O 1
ATOM 811 N N . ILE A 1 102 ? 5.269 9.315 -16.779 1.00 96.62 102 ILE A N 1
ATOM 812 C CA . ILE A 1 102 ? 4.997 9.433 -15.344 1.00 96.62 102 ILE A CA 1
ATOM 813 C C . ILE A 1 102 ? 5.557 10.718 -14.720 1.00 96.62 102 ILE A C 1
ATOM 815 O O . ILE A 1 102 ? 5.292 10.959 -13.546 1.00 96.62 102 ILE A O 1
ATOM 819 N N . GLU A 1 103 ? 6.244 11.577 -15.486 1.00 96.38 103 GLU A N 1
ATOM 820 C CA . GLU A 1 103 ? 6.733 12.892 -15.020 1.00 96.38 103 GLU A CA 1
ATOM 821 C C . GLU A 1 103 ? 5.608 13.803 -14.506 1.00 96.38 103 GLU A C 1
ATOM 823 O O . GLU A 1 103 ? 5.807 14.631 -13.622 1.00 96.38 103 GLU A O 1
ATOM 828 N N . LYS A 1 104 ? 4.395 13.608 -15.036 1.00 94.38 104 LYS A N 1
ATOM 829 C CA . LYS A 1 104 ? 3.187 14.348 -14.657 1.00 94.38 104 LYS A CA 1
ATOM 830 C C . LYS A 1 104 ? 2.693 14.041 -13.240 1.00 94.38 104 LYS A C 1
ATOM 832 O O . LYS A 1 104 ? 1.819 14.747 -12.743 1.00 94.38 104 LYS A O 1
ATOM 837 N N . TYR A 1 105 ? 3.178 12.966 -12.616 1.00 93.94 105 TYR A N 1
ATOM 838 C CA . TYR A 1 105 ? 2.788 12.582 -11.264 1.00 93.94 105 TYR A CA 1
ATOM 839 C C . TYR A 1 105 ? 3.798 13.118 -10.255 1.00 93.94 105 TYR A C 1
ATOM 841 O O . TYR A 1 105 ? 5.002 12.893 -10.372 1.00 93.94 105 TYR A O 1
ATOM 849 N N . GLN A 1 106 ? 3.296 13.783 -9.216 1.00 92.56 106 GLN A N 1
ATOM 850 C CA . GLN A 1 106 ? 4.130 14.193 -8.097 1.00 92.56 106 GLN A CA 1
ATOM 851 C C . GLN A 1 106 ? 4.605 12.957 -7.326 1.00 92.56 106 GLN A C 1
ATOM 853 O O . GLN A 1 106 ? 3.793 12.183 -6.819 1.00 92.56 106 GLN A O 1
ATOM 858 N N . ALA A 1 107 ? 5.923 12.781 -7.236 1.00 94.94 107 ALA A N 1
ATOM 859 C CA . ALA A 1 107 ? 6.506 11.688 -6.473 1.00 94.94 107 ALA A CA 1
ATOM 860 C C . ALA A 1 107 ? 6.413 11.932 -4.965 1.00 94.94 107 ALA A C 1
ATOM 862 O O . ALA A 1 107 ? 6.597 13.056 -4.488 1.00 94.94 107 ALA A O 1
ATOM 863 N N . LEU A 1 108 ? 6.232 10.851 -4.211 1.00 95.88 108 LEU A N 1
ATOM 864 C CA . LEU A 1 108 ? 6.473 10.853 -2.776 1.00 95.88 108 LEU A CA 1
ATOM 865 C C . LEU A 1 108 ? 7.970 10.670 -2.523 1.00 95.88 108 LEU A C 1
ATOM 867 O O . LEU A 1 108 ? 8.593 9.758 -3.064 1.00 95.88 108 LEU A O 1
ATOM 871 N N . GLN A 1 109 ? 8.557 11.528 -1.694 1.00 95.25 109 GLN A N 1
ATOM 872 C CA . GLN A 1 109 ? 9.976 11.441 -1.362 1.00 95.25 109 GLN A CA 1
ATOM 873 C C . GLN A 1 109 ? 10.204 10.396 -0.268 1.00 95.25 109 GLN A C 1
ATOM 875 O O . GLN A 1 109 ? 9.692 10.541 0.844 1.00 95.25 109 GLN A O 1
ATOM 880 N N . TYR A 1 110 ? 11.042 9.397 -0.538 1.00 94.38 110 TYR A N 1
ATOM 881 C CA . TYR A 1 110 ? 11.554 8.521 0.507 1.00 94.38 110 TYR A CA 1
ATOM 882 C C . TYR A 1 110 ? 12.627 9.259 1.319 1.00 94.38 110 TYR A C 1
ATOM 884 O O . TYR A 1 110 ? 13.613 9.752 0.770 1.00 94.38 110 TYR A O 1
ATOM 892 N N . LYS A 1 111 ? 12.414 9.359 2.636 1.00 91.50 111 LYS A N 1
ATOM 893 C CA . LYS A 1 111 ? 13.306 10.041 3.592 1.00 91.50 111 LYS A CA 1
ATOM 894 C C . LYS A 1 111 ? 13.807 9.094 4.686 1.00 91.50 111 LYS A C 1
ATOM 896 O O . LYS A 1 111 ? 13.842 9.464 5.852 1.00 91.50 111 LYS A O 1
ATOM 901 N N . ASN A 1 112 ? 14.156 7.860 4.314 1.00 89.19 112 ASN A N 1
ATOM 902 C CA . ASN A 1 112 ? 14.577 6.805 5.250 1.00 89.19 112 ASN A CA 1
ATOM 903 C C . ASN A 1 112 ? 13.528 6.409 6.304 1.00 89.19 112 ASN A C 1
ATOM 905 O O . ASN A 1 112 ? 13.865 5.798 7.312 1.00 89.19 112 ASN A O 1
ATOM 909 N N . ASP A 1 113 ? 12.258 6.703 6.033 1.00 89.94 113 ASP A N 1
ATOM 910 C CA . ASP A 1 113 ? 11.117 6.331 6.863 1.00 89.94 113 ASP A CA 1
ATOM 911 C C . ASP A 1 113 ? 10.035 5.728 5.960 1.00 89.94 113 ASP A C 1
ATOM 913 O O . ASP A 1 113 ? 9.253 6.434 5.319 1.00 89.94 113 ASP A O 1
ATOM 917 N N . VAL A 1 114 ? 10.058 4.398 5.836 1.00 87.19 114 VAL A N 1
ATOM 918 C CA . VAL A 1 114 ? 9.081 3.661 5.019 1.00 87.19 114 VAL A CA 1
ATOM 919 C C . VAL A 1 114 ? 7.711 3.654 5.707 1.00 87.19 114 VAL A C 1
ATOM 921 O O . VAL A 1 114 ? 6.693 3.672 5.023 1.00 87.19 114 VAL A O 1
ATOM 924 N N . ASN A 1 115 ? 7.668 3.702 7.041 1.00 87.88 115 ASN A N 1
ATOM 925 C CA . ASN A 1 115 ? 6.436 3.579 7.822 1.00 87.88 115 ASN A CA 1
ATOM 926 C C . ASN A 1 115 ? 5.551 4.818 7.644 1.00 87.88 115 ASN A C 1
ATOM 928 O O . ASN A 1 115 ? 4.366 4.706 7.325 1.00 87.88 115 ASN A O 1
ATOM 932 N N . ASN A 1 116 ? 6.134 6.014 7.748 1.00 88.25 116 ASN A N 1
ATOM 933 C CA . ASN A 1 116 ? 5.427 7.263 7.453 1.00 88.25 116 ASN A CA 1
ATOM 934 C C . ASN A 1 116 ? 4.966 7.324 5.988 1.00 88.25 116 ASN A C 1
ATOM 936 O O . ASN A 1 116 ? 3.853 7.757 5.669 1.00 88.25 116 ASN A O 1
ATOM 940 N N . LEU A 1 117 ? 5.801 6.823 5.082 1.00 91.50 117 LEU A N 1
ATOM 941 C CA . LEU A 1 117 ? 5.460 6.776 3.673 1.00 91.50 117 LEU A CA 1
ATOM 942 C C . LEU A 1 117 ? 4.284 5.824 3.402 1.00 91.50 117 LEU A C 1
ATOM 944 O O . LEU A 1 117 ? 3.367 6.191 2.670 1.00 91.50 117 LEU A O 1
ATOM 948 N N . ALA A 1 118 ? 4.244 4.659 4.049 1.00 89.56 118 ALA A N 1
ATOM 949 C CA . ALA A 1 118 ? 3.110 3.742 3.986 1.00 89.56 118 ALA A CA 1
ATOM 950 C C . ALA A 1 118 ? 1.831 4.374 4.548 1.00 89.56 118 ALA A C 1
ATOM 952 O O . ALA A 1 118 ? 0.784 4.278 3.915 1.00 89.56 118 ALA A O 1
ATOM 953 N N . LEU A 1 119 ? 1.902 5.115 5.660 1.00 89.62 119 LEU A N 1
ATOM 954 C CA . LEU A 1 119 ? 0.761 5.891 6.166 1.00 89.62 119 LEU A CA 1
ATOM 955 C C . LEU A 1 119 ? 0.237 6.892 5.127 1.00 89.62 119 LEU A C 1
ATOM 957 O O . LEU A 1 119 ? -0.975 7.027 4.947 1.00 89.62 119 LEU A O 1
ATOM 961 N N . THR A 1 120 ? 1.141 7.573 4.422 1.00 92.75 120 THR A N 1
ATOM 962 C CA . THR A 1 120 ? 0.788 8.504 3.340 1.00 92.75 120 THR A CA 1
ATOM 963 C C . THR A 1 120 ? 0.109 7.771 2.180 1.00 92.75 120 THR A C 1
ATOM 965 O O . THR A 1 120 ? -0.930 8.213 1.692 1.00 92.75 120 THR A O 1
ATOM 968 N N . ILE A 1 121 ? 0.636 6.615 1.770 1.00 93.88 121 ILE A N 1
ATOM 969 C CA . ILE A 1 121 ? 0.059 5.777 0.707 1.00 93.88 121 ILE A CA 1
ATOM 970 C C . ILE A 1 121 ? -1.331 5.262 1.103 1.00 93.88 121 ILE A C 1
ATOM 972 O O . ILE A 1 121 ? -2.262 5.320 0.300 1.00 93.88 121 ILE A O 1
ATOM 976 N N . ALA A 1 122 ? -1.499 4.840 2.356 1.00 92.94 122 ALA A N 1
ATOM 977 C CA . ALA A 1 122 ? -2.775 4.399 2.902 1.00 92.94 122 ALA A CA 1
ATOM 978 C C . ALA A 1 122 ? -3.833 5.513 2.821 1.00 92.94 122 ALA A C 1
ATOM 980 O O . ALA A 1 122 ? -4.959 5.286 2.376 1.00 92.94 122 ALA A O 1
ATOM 981 N N . GLN A 1 123 ? -3.451 6.738 3.198 1.00 92.38 123 GLN A N 1
ATOM 982 C CA . GLN A 1 123 ? -4.312 7.919 3.109 1.00 92.38 123 GLN A CA 1
ATOM 983 C C . GLN A 1 123 ? -4.672 8.252 1.660 1.00 92.38 123 GLN A C 1
ATOM 985 O O . GLN A 1 123 ? -5.845 8.503 1.385 1.00 92.38 123 GLN A O 1
ATOM 990 N N . ILE A 1 124 ? -3.706 8.193 0.735 1.00 92.56 124 ILE A N 1
ATOM 991 C CA . ILE A 1 124 ? -3.960 8.357 -0.703 1.00 92.56 124 ILE A CA 1
ATOM 992 C C . ILE A 1 124 ? -5.003 7.337 -1.164 1.00 92.56 124 ILE A C 1
ATOM 994 O O . ILE A 1 124 ? -5.983 7.729 -1.788 1.00 92.56 124 ILE A O 1
ATOM 998 N N . GLY A 1 125 ? -4.849 6.057 -0.809 1.00 91.50 125 GLY A N 1
ATOM 999 C CA . GLY A 1 125 ? -5.814 5.011 -1.152 1.00 91.50 125 GLY A CA 1
ATOM 1000 C C . GLY A 1 125 ? -7.217 5.260 -0.613 1.00 91.50 125 GLY A C 1
ATOM 1001 O O . GLY A 1 125 ? -8.189 5.039 -1.332 1.00 91.50 125 GLY A O 1
ATOM 1002 N N . LEU A 1 126 ? -7.348 5.786 0.602 1.00 92.56 126 LEU A N 1
ATOM 1003 C CA . LEU A 1 126 ? -8.658 6.104 1.170 1.00 92.56 126 LEU A CA 1
ATOM 1004 C C . LEU A 1 126 ? -9.355 7.259 0.441 1.00 92.56 126 LEU A C 1
ATOM 1006 O O . LEU A 1 126 ? -10.558 7.182 0.203 1.00 92.56 126 LEU A O 1
ATOM 1010 N N . ILE A 1 127 ? -8.633 8.314 0.060 1.00 91.50 127 ILE A N 1
ATOM 1011 C CA . ILE A 1 127 ? -9.247 9.505 -0.555 1.00 91.50 127 ILE A CA 1
ATOM 1012 C C . ILE A 1 127 ? -9.384 9.415 -2.078 1.00 91.50 127 ILE A C 1
ATOM 1014 O O . ILE A 1 127 ? -9.970 10.305 -2.686 1.00 91.50 127 ILE A O 1
ATOM 1018 N N . TYR A 1 128 ? -8.828 8.370 -2.693 1.00 87.12 128 TYR A N 1
ATOM 1019 C CA . TYR A 1 128 ? -8.625 8.306 -4.135 1.00 87.12 128 TYR A CA 1
ATOM 1020 C C . TYR A 1 128 ? -9.926 8.346 -4.958 1.00 87.12 128 TYR A C 1
ATOM 1022 O O . TYR A 1 128 ? -10.097 9.199 -5.826 1.00 87.12 128 TYR A O 1
ATOM 1030 N N . GLU A 1 129 ? -10.857 7.433 -4.680 1.00 87.25 129 GLU A N 1
ATOM 1031 C CA . GLU A 1 129 ? -12.175 7.361 -5.324 1.00 87.25 129 GLU A CA 1
ATOM 1032 C C . GLU A 1 129 ? -13.239 7.227 -4.225 1.00 87.25 129 GLU A C 1
ATOM 1034 O O . GLU A 1 129 ? -13.692 6.116 -3.937 1.00 87.25 129 GLU A O 1
ATOM 1039 N N . PRO A 1 130 ? -13.611 8.323 -3.540 1.00 85.06 130 PRO A N 1
ATOM 1040 C CA . PRO A 1 130 ? -14.502 8.259 -2.385 1.00 85.06 130 PRO A CA 1
ATOM 1041 C C . PRO A 1 130 ? -15.882 7.714 -2.777 1.00 85.06 130 PRO A C 1
ATOM 1043 O O . PRO A 1 130 ? -16.366 7.954 -3.882 1.00 85.06 130 PRO A O 1
ATOM 1046 N N . LYS A 1 131 ? -16.539 7.000 -1.852 1.00 84.69 131 LYS A N 1
ATOM 1047 C CA . LYS A 1 131 ? -17.872 6.384 -2.050 1.00 84.69 131 LYS A CA 1
ATOM 1048 C C . LYS A 1 131 ? -17.951 5.363 -3.200 1.00 84.69 131 LYS A C 1
ATOM 1050 O O . LYS A 1 131 ? -19.028 5.126 -3.741 1.00 84.69 131 LYS A O 1
ATOM 1055 N N . SER A 1 132 ? -16.832 4.740 -3.561 1.00 89.69 132 SER A N 1
ATOM 1056 C CA . SER A 1 132 ? -16.764 3.676 -4.569 1.00 89.69 132 SER A CA 1
ATOM 1057 C C . SER A 1 132 ? -16.497 2.299 -3.940 1.00 89.69 132 SER A C 1
ATOM 1059 O O . SER A 1 132 ? -16.166 2.181 -2.756 1.00 89.69 132 SER A O 1
ATOM 1061 N N . SER A 1 133 ? -16.577 1.238 -4.749 1.00 89.81 133 SER A N 1
ATOM 1062 C CA . SER A 1 133 ? -16.098 -0.094 -4.353 1.00 89.81 133 SER A CA 1
ATOM 1063 C C . SER A 1 133 ? -14.595 -0.102 -4.047 1.00 89.81 133 SER A C 1
ATOM 1065 O O . SER A 1 133 ? -14.155 -0.859 -3.182 1.00 89.81 133 SER A O 1
ATOM 1067 N N . TYR A 1 134 ? -13.820 0.775 -4.692 1.00 91.94 134 TYR A N 1
ATOM 1068 C CA . TYR A 1 134 ? -12.404 0.984 -4.407 1.00 91.94 134 TYR A CA 1
ATOM 1069 C C . TYR A 1 134 ? -12.184 1.511 -2.990 1.00 91.94 134 TYR A C 1
ATOM 1071 O O . TYR A 1 134 ? -11.355 0.989 -2.252 1.00 91.94 134 TYR A O 1
ATOM 1079 N N . HIS A 1 135 ? -12.968 2.507 -2.575 1.00 92.56 135 HIS A N 1
ATOM 1080 C CA . HIS A 1 135 ? -12.880 3.047 -1.222 1.00 92.56 135 HIS A CA 1
ATOM 1081 C C . HIS A 1 135 ? -13.159 1.966 -0.166 1.00 92.56 135 HIS A C 1
ATOM 1083 O O . HIS A 1 135 ? -12.419 1.834 0.805 1.00 92.56 135 HIS A O 1
ATOM 1089 N N . GLN A 1 136 ? -14.163 1.115 -0.400 1.00 93.12 136 GLN A N 1
ATOM 1090 C CA . GLN A 1 136 ? -14.435 -0.029 0.476 1.00 93.12 136 GLN A CA 1
ATOM 1091 C C . GLN A 1 136 ? -13.288 -1.050 0.480 1.00 93.12 136 GLN A C 1
ATOM 1093 O O . GLN A 1 136 ? -12.949 -1.586 1.533 1.00 93.12 136 GLN A O 1
ATOM 1098 N N . LYS A 1 137 ? -12.643 -1.285 -0.669 1.00 94.94 137 LYS A N 1
ATOM 1099 C CA . LYS A 1 137 ? -11.429 -2.111 -0.780 1.00 94.94 137 LYS A CA 1
ATOM 1100 C C . LYS A 1 137 ? -10.271 -1.524 0.042 1.00 94.94 137 LYS A C 1
ATOM 1102 O O . LYS A 1 137 ? -9.605 -2.267 0.759 1.00 94.94 137 LYS A O 1
ATOM 1107 N N . ALA A 1 138 ? -10.077 -0.204 0.006 1.00 95.44 138 ALA A N 1
ATOM 1108 C CA . ALA A 1 138 ? -9.078 0.496 0.812 1.00 95.44 138 ALA A CA 1
ATOM 1109 C C . ALA A 1 138 ? -9.382 0.410 2.317 1.00 95.44 138 ALA A C 1
ATOM 1111 O O . ALA A 1 138 ? -8.495 0.051 3.087 1.00 95.44 138 ALA A O 1
ATOM 1112 N N . LEU A 1 139 ? -10.629 0.642 2.742 1.00 95.62 139 LEU A N 1
ATOM 1113 C CA . LEU A 1 139 ? -11.038 0.461 4.141 1.00 95.62 139 LEU A CA 1
ATOM 1114 C C . LEU A 1 139 ? -10.816 -0.980 4.617 1.00 95.62 139 LEU A C 1
ATOM 1116 O O . LEU A 1 139 ? -10.257 -1.189 5.690 1.00 95.62 139 LEU A O 1
ATOM 1120 N N . ASN A 1 140 ? -11.188 -1.975 3.805 1.00 96.56 140 ASN A N 1
ATOM 1121 C CA . ASN A 1 140 ? -10.949 -3.389 4.110 1.00 96.56 140 ASN A CA 1
ATOM 1122 C C . ASN A 1 140 ? -9.465 -3.686 4.336 1.00 96.56 140 ASN A C 1
ATOM 1124 O O . ASN A 1 140 ? -9.129 -4.452 5.233 1.00 96.56 140 ASN A O 1
ATOM 1128 N N . SER A 1 141 ? -8.583 -3.085 3.538 1.00 96.94 141 SER A N 1
ATOM 1129 C CA . SER A 1 141 ? -7.139 -3.204 3.717 1.00 96.94 141 SER A CA 1
ATOM 1130 C C . SER A 1 141 ? -6.670 -2.636 5.058 1.00 96.94 141 SER A C 1
ATOM 1132 O O . SER A 1 141 ? -5.982 -3.338 5.793 1.00 96.94 141 SER A O 1
ATOM 1134 N N . ILE A 1 142 ? -7.100 -1.430 5.444 1.00 96.94 142 ILE A N 1
ATOM 1135 C CA . ILE A 1 142 ? -6.704 -0.843 6.740 1.00 96.94 142 ILE A CA 1
ATOM 1136 C C . ILE A 1 142 ? -7.249 -1.656 7.915 1.00 96.94 142 ILE A C 1
ATOM 1138 O O . ILE A 1 142 ? -6.538 -1.894 8.887 1.00 96.94 142 ILE A O 1
ATOM 1142 N N . VAL A 1 143 ? -8.500 -2.112 7.824 1.00 97.19 143 VAL A N 1
ATOM 1143 C CA . VAL A 1 143 ? -9.108 -2.963 8.855 1.00 97.19 143 VAL A CA 1
ATOM 1144 C C . VAL A 1 143 ? -8.356 -4.283 8.972 1.00 97.19 143 VAL A C 1
ATOM 1146 O O . VAL A 1 143 ? -8.074 -4.718 10.082 1.00 97.19 143 VAL A O 1
ATOM 1149 N N . TYR A 1 144 ? -7.965 -4.885 7.847 1.00 97.38 144 TYR A N 1
ATOM 1150 C CA . TYR A 1 144 ? -7.122 -6.075 7.847 1.00 97.38 144 TYR A CA 1
ATOM 1151 C C . TYR A 1 144 ? -5.776 -5.819 8.541 1.00 97.38 144 TYR A C 1
ATOM 1153 O O . TYR A 1 144 ? -5.410 -6.576 9.433 1.00 97.38 144 TYR A O 1
ATOM 1161 N N . ALA A 1 145 ? -5.075 -4.736 8.189 1.00 96.31 145 ALA A N 1
ATOM 1162 C CA . ALA A 1 145 ? -3.803 -4.358 8.812 1.00 96.31 145 ALA A CA 1
ATOM 1163 C C . ALA A 1 145 ? -3.928 -4.176 10.331 1.00 96.31 145 ALA A C 1
ATOM 1165 O O . ALA A 1 145 ? -3.078 -4.622 11.100 1.00 96.31 145 ALA A O 1
ATOM 1166 N N . PHE A 1 146 ? -5.016 -3.542 10.771 1.00 97.06 146 PHE A N 1
ATOM 1167 C CA . PHE A 1 146 ? -5.326 -3.391 12.184 1.00 97.06 146 PHE A CA 1
ATOM 1168 C C . PHE A 1 146 ? -5.544 -4.753 12.849 1.00 97.06 146 PHE A C 1
ATOM 1170 O O . PHE A 1 146 ? -4.882 -5.057 13.834 1.00 97.06 146 PHE A O 1
ATOM 1177 N N . CYS A 1 147 ? -6.420 -5.601 12.302 1.00 96.50 147 CYS A N 1
ATOM 1178 C CA . CYS A 1 147 ? -6.724 -6.912 12.879 1.00 96.50 147 CYS A CA 1
ATOM 1179 C C . CYS A 1 147 ? -5.486 -7.814 12.992 1.00 96.50 147 CYS A C 1
ATOM 1181 O O . CYS A 1 147 ? -5.272 -8.431 14.038 1.00 96.50 147 CYS A O 1
ATOM 1183 N N . GLU A 1 148 ? -4.661 -7.834 11.947 1.00 95.75 148 GLU A N 1
ATOM 1184 C CA . GLU A 1 148 ? -3.449 -8.652 11.838 1.00 95.75 148 GLU A CA 1
ATOM 1185 C C . GLU A 1 148 ? -2.192 -7.926 12.350 1.00 95.75 148 GLU A C 1
ATOM 1187 O O . GLU A 1 148 ? -1.068 -8.316 12.037 1.00 95.75 148 GLU A O 1
ATOM 1192 N N . SER A 1 149 ? -2.347 -6.847 13.124 1.00 95.12 149 SER A N 1
ATOM 1193 C CA . SER A 1 149 ? -1.212 -6.093 13.658 1.00 95.12 149 SER A CA 1
ATOM 1194 C C . SER A 1 149 ? -0.321 -6.976 14.536 1.00 95.12 149 SER A C 1
ATOM 1196 O O . SER A 1 149 ? -0.757 -7.488 15.566 1.00 95.12 149 SER A O 1
ATOM 1198 N N . MET A 1 150 ? 0.951 -7.098 14.146 1.00 92.06 150 MET A N 1
ATOM 1199 C CA . MET A 1 150 ? 1.966 -7.902 14.847 1.00 92.06 150 MET A CA 1
ATOM 1200 C C . MET A 1 150 ? 2.899 -7.069 15.738 1.00 92.06 150 MET A C 1
ATOM 1202 O O . MET A 1 150 ? 3.797 -7.616 16.375 1.00 92.06 150 MET A O 1
ATOM 1206 N N . SER A 1 151 ? 2.715 -5.748 15.789 1.00 93.81 151 SER A N 1
ATOM 1207 C CA . SER A 1 151 ? 3.487 -4.859 16.656 1.00 93.81 151 SER A CA 1
ATOM 1208 C C . SER A 1 151 ? 2.659 -3.668 17.121 1.00 93.81 151 SER A C 1
ATOM 1210 O O . SER A 1 151 ? 1.737 -3.222 16.430 1.00 93.81 151 SER A O 1
ATOM 1212 N N . PHE A 1 152 ? 3.041 -3.097 18.265 1.00 93.50 152 PHE A N 1
ATOM 1213 C CA . PHE A 1 152 ? 2.468 -1.842 18.751 1.00 93.50 152 PHE A CA 1
ATOM 1214 C C . PHE A 1 152 ? 2.613 -0.698 17.746 1.00 93.50 152 PHE A C 1
ATOM 1216 O O . PHE A 1 152 ? 1.735 0.154 17.660 1.00 93.50 152 PHE A O 1
ATOM 1223 N N . GLU A 1 153 ? 3.701 -0.656 16.978 1.00 92.56 153 GLU A N 1
ATOM 1224 C CA . GLU A 1 153 ? 3.914 0.386 15.972 1.00 92.56 153 GLU A CA 1
ATOM 1225 C C . GLU A 1 153 ? 2.852 0.322 14.866 1.00 92.56 153 GLU A C 1
ATOM 1227 O O . GLU A 1 153 ? 2.190 1.324 14.592 1.00 92.56 153 GLU A O 1
ATOM 1232 N N . VAL A 1 154 ? 2.630 -0.866 14.294 1.00 92.69 154 VAL A N 1
ATOM 1233 C CA . VAL A 1 154 ? 1.612 -1.087 13.256 1.00 92.69 154 VAL A CA 1
ATOM 1234 C C . VAL A 1 154 ? 0.208 -0.833 13.811 1.00 92.69 154 VAL A C 1
ATOM 1236 O O . VAL A 1 154 ? -0.594 -0.151 13.168 1.00 92.69 154 VAL A O 1
ATOM 1239 N N . ALA A 1 155 ? -0.078 -1.298 15.031 1.00 95.00 155 ALA A N 1
ATOM 1240 C CA . ALA A 1 155 ? -1.364 -1.063 15.684 1.00 95.00 155 ALA A CA 1
ATOM 1241 C C . ALA A 1 155 ? -1.636 0.440 15.871 1.00 95.00 155 ALA A C 1
ATOM 1243 O O . ALA A 1 155 ? -2.694 0.938 15.493 1.00 95.00 155 ALA A O 1
ATOM 1244 N N . ASN A 1 156 ? -0.669 1.204 16.387 1.00 94.25 156 ASN A N 1
ATOM 1245 C CA . ASN A 1 156 ? -0.826 2.651 16.567 1.00 94.25 156 ASN A CA 1
ATOM 1246 C C . ASN A 1 156 ? -0.974 3.393 15.229 1.00 94.25 156 ASN A C 1
ATOM 1248 O O . ASN A 1 156 ? -1.804 4.296 15.112 1.00 94.25 156 ASN A O 1
ATOM 1252 N N . ALA A 1 157 ? -0.200 3.007 14.216 1.00 92.62 157 ALA A N 1
ATOM 1253 C CA . ALA A 1 157 ? -0.258 3.590 12.880 1.00 92.62 157 ALA A CA 1
ATOM 1254 C C . ALA A 1 157 ? -1.634 3.378 12.219 1.00 92.62 157 ALA A C 1
ATOM 1256 O O . ALA A 1 157 ? -2.248 4.322 11.716 1.00 92.62 157 ALA A O 1
ATOM 1257 N N . THR A 1 158 ? -2.163 2.155 12.277 1.00 94.12 158 THR A N 1
ATOM 1258 C CA . THR A 1 158 ? -3.485 1.822 11.723 1.00 94.12 158 THR A CA 1
ATOM 1259 C C . THR A 1 158 ? -4.618 2.477 12.513 1.00 94.12 158 THR A C 1
ATOM 1261 O O . THR A 1 158 ? -5.547 3.006 11.901 1.00 94.12 158 THR A O 1
ATOM 1264 N N . ILE A 1 159 ? -4.512 2.570 13.846 1.00 94.94 159 ILE A N 1
ATOM 1265 C CA . ILE A 1 159 ? -5.444 3.334 14.695 1.00 94.94 159 ILE A CA 1
ATOM 1266 C C . ILE A 1 159 ? -5.551 4.790 14.228 1.00 94.94 159 ILE A C 1
ATOM 1268 O O . ILE A 1 159 ? -6.658 5.296 14.049 1.00 94.94 159 ILE A O 1
ATOM 1272 N N . GLN A 1 160 ? -4.423 5.464 13.980 1.00 92.88 160 GLN A N 1
ATOM 1273 C CA . GLN A 1 160 ? -4.430 6.859 13.523 1.00 92.88 160 GLN A CA 1
ATOM 1274 C C . GLN A 1 160 ? -5.177 7.046 12.196 1.00 92.88 160 GLN A C 1
ATOM 1276 O O . GLN A 1 160 ? -5.802 8.088 11.987 1.00 92.88 160 GLN A O 1
ATOM 1281 N N . ILE A 1 161 ? -5.114 6.059 11.298 1.00 93.19 161 ILE A N 1
ATOM 1282 C CA . ILE A 1 161 ? -5.866 6.071 10.040 1.00 93.19 161 ILE A CA 1
ATOM 1283 C C . ILE A 1 161 ? -7.354 5.814 10.308 1.00 93.19 161 ILE A C 1
ATOM 1285 O O . ILE A 1 161 ? -8.200 6.578 9.840 1.00 93.19 161 ILE A O 1
ATOM 1289 N N . LEU A 1 162 ? -7.687 4.778 11.084 1.00 94.44 162 LEU A N 1
ATOM 1290 C CA . LEU A 1 162 ? -9.070 4.398 11.388 1.00 94.44 162 LEU A CA 1
ATOM 1291 C C . LEU A 1 162 ? -9.841 5.516 12.098 1.00 94.44 162 LEU A C 1
ATOM 1293 O O . LEU A 1 162 ? -10.998 5.757 11.764 1.00 94.44 162 LEU A O 1
ATOM 1297 N N . CYS A 1 163 ? -9.200 6.263 13.000 1.00 93.12 163 CYS A N 1
ATOM 1298 C CA . CYS A 1 163 ? -9.814 7.409 13.676 1.00 93.12 163 CYS A CA 1
ATOM 1299 C C . CYS A 1 163 ? -10.231 8.543 12.721 1.00 93.12 163 CYS A C 1
ATOM 1301 O O . CYS A 1 163 ? -11.061 9.374 13.087 1.00 93.12 163 CYS A O 1
ATOM 1303 N N . LYS A 1 164 ? -9.673 8.591 11.503 1.00 90.81 164 LYS A N 1
ATO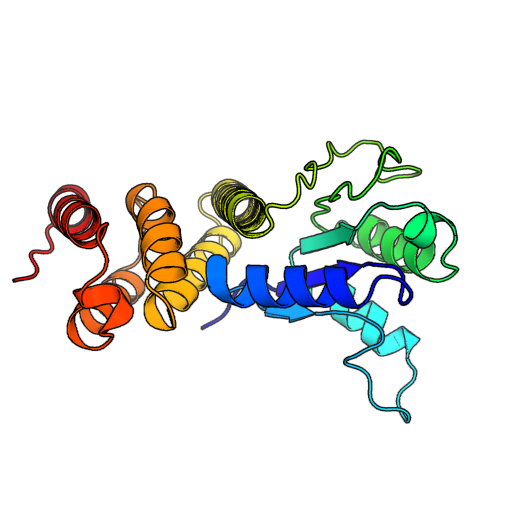M 1304 C CA . LYS A 1 164 ? -10.045 9.559 10.457 1.00 90.81 164 LYS A CA 1
ATOM 1305 C C . LYS A 1 164 ? -11.162 9.044 9.537 1.00 90.81 164 LYS A C 1
ATOM 1307 O O . LYS A 1 164 ? -11.658 9.811 8.715 1.00 90.81 164 LYS A O 1
ATOM 1312 N N . CYS A 1 165 ? -11.546 7.771 9.654 1.00 90.31 165 CYS A N 1
ATOM 1313 C CA . CYS A 1 165 ? -12.566 7.138 8.821 1.00 90.31 165 CYS A CA 1
ATOM 1314 C C . CYS A 1 165 ? -13.954 7.251 9.477 1.00 90.31 165 CYS A C 1
ATOM 1316 O O . CYS A 1 165 ? -14.144 6.864 10.633 1.00 90.31 165 CYS A O 1
ATOM 1318 N N . ASN A 1 166 ? -14.945 7.734 8.723 1.00 88.38 166 ASN A N 1
ATOM 1319 C CA . ASN A 1 166 ? -16.302 8.009 9.231 1.00 88.38 166 ASN A CA 1
ATOM 1320 C C . ASN A 1 166 ? -17.390 7.137 8.580 1.00 88.38 166 ASN A C 1
ATOM 1322 O O . ASN A 1 166 ? -18.573 7.306 8.864 1.00 88.38 166 ASN A O 1
ATOM 1326 N N . ASP A 1 167 ? -16.998 6.224 7.699 1.00 91.31 167 ASP A N 1
ATOM 1327 C CA . ASP A 1 167 ? -17.865 5.416 6.846 1.00 91.31 167 ASP A CA 1
ATOM 1328 C C . ASP A 1 167 ? -17.515 3.919 6.891 1.00 91.31 167 ASP A C 1
ATOM 1330 O O . ASP A 1 167 ? -17.708 3.181 5.922 1.00 91.31 167 ASP A O 1
ATOM 1334 N N . LEU A 1 168 ? -17.044 3.452 8.054 1.00 94.12 168 LEU A N 1
ATOM 1335 C CA . LEU A 1 168 ? -16.833 2.029 8.318 1.00 94.12 168 LEU A CA 1
ATOM 1336 C C . LEU A 1 168 ? -18.167 1.266 8.304 1.00 94.12 168 LEU A C 1
ATOM 1338 O O . LEU A 1 168 ? -19.142 1.639 8.958 1.00 94.12 168 LEU A O 1
ATOM 1342 N N . SER A 1 169 ? -18.192 0.150 7.579 1.00 93.62 169 SER A N 1
ATOM 1343 C CA . SER A 1 169 ? -19.342 -0.752 7.500 1.00 93.62 169 SER A CA 1
ATOM 1344 C C . SER A 1 169 ? -19.553 -1.549 8.801 1.00 93.62 169 SER A C 1
ATOM 1346 O O . SER A 1 169 ? -18.596 -1.803 9.537 1.00 93.62 169 SER A O 1
ATOM 1348 N N . PRO A 1 170 ? -20.772 -2.058 9.070 1.00 94.94 170 PRO A N 1
ATOM 1349 C CA . PRO A 1 170 ? -21.042 -2.887 10.252 1.00 94.94 170 PRO A CA 1
ATOM 1350 C C . PRO A 1 170 ? -20.127 -4.115 10.391 1.00 94.94 170 PRO A C 1
ATOM 1352 O O . PRO A 1 170 ? -19.723 -4.478 11.498 1.00 94.94 170 PRO A O 1
ATOM 1355 N N . ASN A 1 171 ? -19.761 -4.741 9.267 1.00 94.62 171 ASN A N 1
ATOM 1356 C CA . ASN A 1 171 ? -18.841 -5.878 9.257 1.00 94.62 171 ASN A CA 1
ATOM 1357 C C . ASN A 1 171 ? -17.417 -5.463 9.667 1.00 94.62 171 ASN A C 1
ATOM 1359 O O . ASN A 1 171 ? -16.808 -6.115 10.511 1.00 94.62 171 ASN A O 1
ATOM 1363 N N . GLN A 1 172 ? -16.911 -4.347 9.129 1.00 96.31 172 GLN A N 1
ATOM 1364 C CA . GLN A 1 172 ? -15.609 -3.789 9.519 1.00 96.31 172 GLN A CA 1
ATOM 1365 C C . GLN A 1 172 ? -15.591 -3.408 11.006 1.00 96.31 172 GLN A C 1
ATOM 1367 O O . GLN A 1 172 ? -14.647 -3.743 11.715 1.00 96.31 172 GLN A O 1
ATOM 1372 N N . LEU A 1 173 ? -16.659 -2.783 11.511 1.00 97.12 173 LEU A N 1
ATOM 1373 C CA . LEU A 1 173 ? -16.783 -2.440 12.931 1.00 97.12 173 LEU A CA 1
ATOM 1374 C C . LEU A 1 173 ? -16.751 -3.687 13.823 1.00 97.12 173 LEU A C 1
ATOM 1376 O O . LEU A 1 173 ? -16.064 -3.699 14.840 1.00 97.12 173 LEU A O 1
ATOM 1380 N N . THR A 1 174 ? -17.434 -4.760 13.420 1.00 96.50 174 THR A N 1
ATOM 1381 C CA . THR A 1 174 ? -17.421 -6.036 14.153 1.00 96.50 174 THR A CA 1
ATOM 1382 C C . THR A 1 174 ? -16.019 -6.647 14.194 1.00 96.50 174 THR A C 1
ATOM 1384 O O . THR A 1 174 ? -15.586 -7.128 15.241 1.00 96.50 174 THR A O 1
ATOM 1387 N N . GLN A 1 175 ? -15.278 -6.590 13.084 1.00 96.62 175 GLN A N 1
ATOM 1388 C CA . GLN A 1 175 ? -13.887 -7.046 13.023 1.00 96.62 175 GLN A CA 1
ATOM 1389 C C . GLN A 1 175 ? -12.970 -6.219 13.929 1.00 96.62 175 GLN A C 1
ATOM 1391 O O . GLN A 1 175 ? -12.197 -6.800 14.688 1.00 96.62 175 GLN A O 1
ATOM 1396 N N . ILE A 1 176 ? -13.105 -4.888 13.914 1.00 97.06 176 ILE A N 1
ATOM 1397 C CA . ILE A 1 176 ? -12.344 -3.982 14.784 1.00 97.06 176 ILE A CA 1
ATOM 1398 C C . ILE A 1 176 ? -12.608 -4.311 16.258 1.00 97.06 176 ILE A C 1
ATOM 1400 O O . ILE A 1 176 ? -11.667 -4.539 17.013 1.00 97.06 176 ILE A O 1
ATOM 1404 N N . VAL A 1 177 ? -13.878 -4.396 16.668 1.00 96.94 177 VAL A N 1
ATOM 1405 C CA . VAL A 1 177 ? -14.257 -4.703 18.059 1.00 96.94 177 VAL A CA 1
ATOM 1406 C C . VAL A 1 177 ? -13.718 -6.065 18.491 1.00 96.94 177 VAL A C 1
ATOM 1408 O O . VAL A 1 177 ? -13.231 -6.201 19.612 1.00 96.94 177 VAL A O 1
ATOM 1411 N N . LYS A 1 178 ? -13.788 -7.075 17.615 1.00 96.75 178 LYS A N 1
ATOM 1412 C CA . LYS A 1 178 ? -13.215 -8.396 17.889 1.00 96.75 178 LYS A CA 1
ATOM 1413 C C . LYS A 1 178 ? -11.704 -8.299 18.095 1.00 96.75 178 LYS A C 1
ATOM 1415 O O . LYS A 1 178 ? -11.215 -8.786 19.106 1.00 96.75 178 LYS A O 1
ATOM 1420 N N . ALA A 1 179 ? -10.991 -7.647 17.179 1.00 96.88 179 ALA A N 1
ATOM 1421 C CA . ALA A 1 179 ? -9.537 -7.542 17.224 1.00 96.88 179 ALA A CA 1
ATOM 1422 C C . ALA A 1 179 ? -9.037 -6.818 18.482 1.00 96.88 179 ALA A C 1
ATOM 1424 O O . ALA A 1 179 ? -8.077 -7.278 19.091 1.00 96.88 179 ALA A O 1
ATOM 1425 N N . ILE A 1 180 ? -9.741 -5.774 18.938 1.00 96.62 180 ILE A N 1
ATOM 1426 C CA . ILE A 1 180 ? -9.440 -5.083 20.206 1.00 96.62 180 ILE A CA 1
ATOM 1427 C C . ILE A 1 180 ? -9.433 -6.050 21.398 1.00 96.62 180 ILE A C 1
ATOM 1429 O O . ILE A 1 180 ? -8.629 -5.884 22.306 1.00 96.62 180 ILE A O 1
ATOM 1433 N N . LYS A 1 181 ? -10.306 -7.064 21.392 1.00 94.56 181 LYS A N 1
ATOM 1434 C CA . LYS A 1 181 ? -10.435 -8.039 22.487 1.00 94.56 181 LYS A CA 1
ATOM 1435 C C . LYS A 1 181 ? -9.508 -9.246 22.356 1.00 94.56 181 LYS A C 1
ATOM 1437 O O . LYS A 1 181 ? -9.349 -9.983 23.321 1.00 94.56 181 LYS A O 1
ATOM 1442 N N . THR A 1 182 ? -8.987 -9.519 21.160 1.00 95.38 182 THR A N 1
ATOM 1443 C CA . THR A 1 182 ? -8.278 -10.779 20.874 1.00 95.38 182 THR A CA 1
ATOM 1444 C C . THR A 1 182 ? -6.826 -10.602 20.450 1.00 95.38 182 THR A C 1
ATOM 1446 O O . THR A 1 182 ? -6.105 -11.594 20.397 1.00 95.38 182 THR A O 1
ATOM 1449 N N . ASN A 1 183 ? -6.385 -9.388 20.116 1.00 95.75 183 ASN A N 1
ATOM 1450 C CA . ASN A 1 183 ? -5.010 -9.108 19.713 1.00 95.75 183 ASN A CA 1
ATOM 1451 C C . ASN A 1 183 ? -4.315 -8.241 20.777 1.00 95.75 183 ASN A C 1
ATOM 1453 O O . ASN A 1 183 ? -4.626 -7.061 20.935 1.00 95.75 183 ASN A O 1
ATOM 1457 N N . SER A 1 184 ? -3.329 -8.818 21.472 1.00 92.75 184 SER A N 1
ATOM 1458 C CA . SER A 1 184 ? -2.597 -8.152 22.559 1.00 92.75 184 SER A CA 1
ATOM 1459 C C . SER A 1 184 ? -1.765 -6.947 22.104 1.00 92.75 184 SER A C 1
ATOM 1461 O O . SER A 1 184 ? -1.493 -6.056 22.912 1.00 92.75 184 SER A O 1
ATOM 1463 N N . GLN A 1 185 ? -1.390 -6.886 20.819 1.00 94.88 185 GLN A N 1
ATOM 1464 C CA . GLN A 1 185 ? -0.701 -5.731 20.233 1.00 94.88 185 GLN A CA 1
ATOM 1465 C C . GLN A 1 185 ? -1.639 -4.537 20.055 1.00 94.88 185 GLN A C 1
ATOM 1467 O O . GLN A 1 185 ? -1.183 -3.399 20.037 1.00 94.88 185 GLN A O 1
ATOM 1472 N N . ILE A 1 186 ? -2.944 -4.793 19.945 1.00 94.88 186 ILE A N 1
ATOM 1473 C CA . ILE A 1 186 ? -3.984 -3.768 19.852 1.00 94.88 186 ILE A CA 1
ATOM 1474 C C . ILE A 1 186 ? -4.469 -3.384 21.245 1.00 94.88 186 ILE A C 1
ATOM 1476 O O . ILE A 1 186 ? -4.553 -2.199 21.548 1.00 94.88 186 ILE A O 1
ATOM 1480 N N . GLU A 1 187 ? -4.767 -4.374 22.089 1.00 91.06 187 GLU A N 1
ATOM 1481 C CA . GLU A 1 187 ? -5.272 -4.177 23.453 1.00 91.06 187 GLU A CA 1
ATOM 1482 C C . GLU A 1 187 ? -4.365 -3.246 24.268 1.00 91.06 187 GLU A C 1
ATOM 1484 O O . GLU A 1 187 ? -4.842 -2.346 24.954 1.00 91.06 187 GLU A O 1
ATOM 1489 N N . ASN A 1 188 ? -3.047 -3.414 24.128 1.00 88.81 188 ASN A N 1
ATOM 1490 C CA . ASN A 1 188 ? -2.056 -2.614 24.846 1.00 88.81 188 ASN A CA 1
ATOM 1491 C C . ASN A 1 188 ? -1.478 -1.466 23.994 1.00 88.81 188 ASN A C 1
ATOM 1493 O O . ASN A 1 188 ? -0.480 -0.851 24.376 1.00 88.81 188 ASN A O 1
ATOM 1497 N N . ALA A 1 189 ? -2.069 -1.163 22.832 1.00 92.94 189 ALA A N 1
ATOM 1498 C CA . ALA A 1 189 ? -1.629 -0.045 22.005 1.00 92.94 189 ALA A CA 1
ATOM 1499 C C . ALA A 1 189 ? -1.971 1.295 22.672 1.00 92.94 189 ALA A C 1
ATOM 1501 O O . ALA A 1 189 ? -3.111 1.545 23.060 1.00 92.94 189 ALA A O 1
ATOM 1502 N N . TYR A 1 190 ? -0.998 2.207 22.710 1.00 91.81 190 TYR A N 1
ATOM 1503 C CA . TYR A 1 190 ? -1.166 3.562 23.246 1.00 91.81 190 TYR A CA 1
ATOM 1504 C C . TYR A 1 190 ? -2.379 4.308 22.654 1.00 91.81 190 TYR A C 1
ATOM 1506 O O . TYR A 1 190 ? -3.124 4.976 23.370 1.00 91.81 190 TYR A O 1
ATOM 1514 N N . GLY A 1 191 ? -2.609 4.173 21.346 1.00 90.88 191 GLY A N 1
ATOM 1515 C CA . GLY A 1 191 ? -3.701 4.828 20.632 1.00 90.88 191 GLY A CA 1
ATOM 1516 C C . GLY A 1 191 ? -5.088 4.221 20.864 1.00 90.88 191 GLY A C 1
ATOM 1517 O O . GLY A 1 191 ? -6.070 4.809 20.410 1.00 90.88 191 GLY A O 1
ATOM 1518 N N . LEU A 1 192 ? -5.214 3.076 21.549 1.00 94.44 192 LEU A N 1
ATOM 1519 C CA . LEU A 1 192 ? -6.488 2.353 21.643 1.00 94.44 192 LEU A CA 1
ATOM 1520 C C . LEU A 1 192 ? -7.600 3.200 22.271 1.00 94.44 192 LEU A C 1
ATOM 1522 O O . LEU A 1 192 ? -8.735 3.162 21.799 1.00 94.44 192 LEU A O 1
ATOM 1526 N N . ASN A 1 193 ? -7.284 4.002 23.288 1.00 94.38 193 ASN A N 1
ATOM 1527 C CA . ASN A 1 193 ? -8.269 4.877 23.928 1.00 94.38 193 ASN A CA 1
ATOM 1528 C C . ASN A 1 193 ? -8.871 5.880 22.935 1.00 94.38 193 ASN A C 1
ATOM 1530 O O . ASN A 1 193 ? -10.089 6.047 22.900 1.00 94.38 193 ASN A O 1
ATOM 1534 N N . ALA A 1 194 ? -8.047 6.464 22.060 1.00 94.38 194 ALA A N 1
ATOM 1535 C CA . ALA A 1 194 ? -8.528 7.357 21.010 1.00 94.38 194 ALA A CA 1
ATOM 1536 C C . ALA A 1 194 ? -9.443 6.619 20.019 1.00 94.38 194 ALA A C 1
ATOM 1538 O O . ALA A 1 194 ? -10.482 7.148 19.625 1.00 94.38 194 ALA A O 1
ATOM 1539 N N . LEU A 1 195 ? -9.112 5.371 19.660 1.00 95.44 195 LEU A N 1
ATOM 1540 C CA . LEU A 1 195 ? -9.986 4.559 18.812 1.00 95.44 195 LEU A CA 1
ATOM 1541 C C . LEU A 1 195 ? -11.319 4.244 19.504 1.00 95.44 195 LEU A C 1
ATOM 1543 O O . LEU A 1 195 ? -12.367 4.388 18.877 1.00 95.44 195 LEU A O 1
ATOM 1547 N N . LYS A 1 196 ? -11.309 3.858 20.788 1.00 95.19 196 LYS A N 1
ATOM 1548 C CA . LYS A 1 196 ? -12.531 3.616 21.577 1.00 95.19 196 LYS A CA 1
ATOM 1549 C C . LYS A 1 196 ? -13.424 4.864 21.605 1.00 95.19 196 LYS A C 1
ATOM 1551 O O . LYS A 1 196 ? -14.632 4.757 21.391 1.00 95.19 196 LYS A O 1
ATOM 1556 N N . GLU A 1 197 ? -12.847 6.050 21.795 1.00 94.44 197 GLU A N 1
ATOM 1557 C CA . GLU A 1 197 ? -13.579 7.321 21.742 1.00 94.44 197 GLU A CA 1
ATOM 1558 C C . GLU A 1 197 ? -14.175 7.601 20.356 1.00 94.44 197 GLU A C 1
ATOM 1560 O O . GLU A 1 197 ? -15.353 7.955 20.254 1.00 94.44 197 GLU A O 1
ATOM 1565 N N . CYS A 1 198 ? -13.405 7.390 19.284 1.00 93.69 198 CYS A N 1
ATOM 1566 C CA . CYS A 1 198 ? -13.889 7.511 17.908 1.00 93.69 198 CYS A CA 1
ATOM 1567 C C . CYS A 1 198 ? -15.057 6.554 17.629 1.00 93.69 198 CYS A C 1
ATOM 1569 O O . CYS A 1 198 ? -16.079 6.976 17.084 1.00 93.69 198 CYS A O 1
ATOM 1571 N N . LEU A 1 199 ? -14.948 5.289 18.046 1.00 95.00 199 LEU A N 1
ATOM 1572 C CA . LEU A 1 199 ? -16.004 4.285 17.891 1.00 95.00 199 LEU A CA 1
ATOM 1573 C C . LEU A 1 199 ? -17.277 4.672 18.651 1.00 95.00 199 LEU A C 1
ATOM 1575 O O . LEU A 1 199 ? -18.383 4.583 18.107 1.00 95.00 199 LEU A O 1
ATOM 1579 N N . ARG A 1 200 ? -17.130 5.192 19.872 1.00 94.81 200 ARG A N 1
ATOM 1580 C CA . ARG A 1 200 ? -18.254 5.676 20.676 1.00 94.81 200 ARG A CA 1
ATOM 1581 C C . ARG A 1 200 ? -18.935 6.881 20.035 1.00 94.81 200 ARG A C 1
ATOM 1583 O O . ARG A 1 200 ? -20.160 6.899 19.930 1.00 94.81 200 ARG A O 1
ATOM 1590 N N . LYS A 1 201 ? -18.162 7.877 19.598 1.00 93.62 201 LYS A N 1
ATOM 1591 C CA . LYS A 1 201 ? -18.684 9.136 19.048 1.00 93.62 201 LYS A CA 1
ATOM 1592 C C . LYS A 1 201 ? -19.331 8.953 17.677 1.00 93.62 201 LYS A C 1
ATOM 1594 O O . LYS A 1 201 ? -20.429 9.457 17.456 1.00 93.62 201 LYS A O 1
ATOM 1599 N N . ASN A 1 202 ? -18.662 8.240 16.774 1.00 93.56 202 ASN A N 1
ATOM 1600 C CA . ASN A 1 202 ? -19.064 8.168 15.369 1.00 93.56 202 ASN A CA 1
ATOM 1601 C C . ASN A 1 202 ? -20.010 6.993 15.088 1.00 93.56 202 ASN A C 1
ATOM 1603 O O . ASN A 1 202 ? -20.856 7.096 14.205 1.00 93.56 202 ASN A O 1
ATOM 1607 N N . TYR A 1 203 ? -19.906 5.903 15.855 1.00 94.25 203 TYR A N 1
ATOM 1608 C CA . TYR A 1 203 ? -20.633 4.658 15.581 1.00 94.25 203 TYR A CA 1
ATOM 1609 C C . TYR A 1 203 ? -21.495 4.167 16.753 1.00 94.25 203 TYR A C 1
ATOM 1611 O O . TYR A 1 203 ? -22.181 3.159 16.615 1.00 94.25 203 TYR A O 1
ATOM 1619 N N . LYS A 1 204 ? -21.511 4.882 17.890 1.00 93.81 204 LYS A N 1
ATOM 1620 C CA . LYS A 1 204 ? -22.266 4.519 19.108 1.00 93.81 204 LYS A CA 1
ATOM 1621 C C . LYS A 1 204 ? -21.881 3.146 19.683 1.00 93.81 204 LYS A C 1
ATOM 1623 O O . LYS A 1 204 ? -22.710 2.481 20.299 1.00 93.81 204 LYS A O 1
ATOM 1628 N N . ILE A 1 205 ? -20.627 2.732 19.496 1.00 92.69 205 ILE A N 1
ATOM 1629 C CA . ILE A 1 205 ? -20.079 1.476 20.026 1.00 92.69 205 ILE A CA 1
ATOM 1630 C C . ILE A 1 205 ? -19.234 1.784 21.264 1.00 92.69 205 ILE A C 1
ATOM 1632 O O . ILE A 1 205 ? -18.264 2.532 21.177 1.00 92.69 205 ILE A O 1
ATOM 1636 N N . SER A 1 206 ? -19.577 1.178 22.399 1.00 89.31 206 SER A N 1
ATOM 1637 C CA . SER A 1 206 ? -18.770 1.223 23.624 1.00 89.31 206 SER A CA 1
ATOM 1638 C C . SER A 1 206 ? -18.046 -0.106 23.812 1.00 89.31 206 SER A C 1
ATOM 1640 O O . SER A 1 206 ? -18.639 -1.167 23.622 1.00 89.31 206 SER A O 1
ATOM 1642 N N . ILE A 1 207 ? -16.762 -0.040 24.160 1.00 87.94 207 ILE A N 1
ATOM 1643 C CA . ILE A 1 207 ? -15.910 -1.207 24.391 1.00 87.94 207 ILE A CA 1
ATOM 1644 C C . ILE A 1 207 ? -15.276 -1.034 25.764 1.00 87.94 207 ILE A C 1
ATOM 1646 O O . ILE A 1 207 ? -14.468 -0.118 25.948 1.00 87.94 207 ILE A O 1
ATOM 1650 N N . ASP A 1 208 ? -15.651 -1.909 26.689 1.00 77.44 208 ASP A N 1
ATOM 1651 C CA . ASP A 1 208 ? -15.059 -1.974 28.026 1.00 77.44 208 ASP A CA 1
ATOM 1652 C C . ASP A 1 208 ? -13.568 -2.343 27.955 1.00 77.44 208 ASP A C 1
ATOM 1654 O O . ASP A 1 208 ? -13.166 -3.080 27.020 1.00 77.44 208 ASP A O 1
#

InterPro domains:
  IPR000157 Toll/interleukin-1 receptor homology (TIR) domain [PF13676] (7-111)
  IPR000157 Toll/interleukin-1 receptor homology (TIR) domain [PS50104] (2-121)
  IPR000157 Toll/interleukin-1 receptor homology (TIR) domain [SM00255] (3-127)
  IPR035897 Toll/interleukin-1 receptor homology (TIR) domain superfamily [G3DSA:3.40.50.10140] (2-124)
  IPR035897 Toll/interleukin-1 receptor homology (TIR) domain superfamily [SSF52200] (4-117)

Organism: NCBI:txid1618729

Sequence (208 aa):
MYRISAFISYSSKEKVIGGKFKSCLENFCGYEAFIAHDDILGSTIWEDEIIKSIKNADFFMPLISKEFKESPFTDQETGIAVCLKKKIIPIKLSEINPYGFIEKYQALQYKNDVNNLALTIAQIGLIYEPKSSYHQKALNSIVYAFCESMSFEVANATIQILCKCNDLSPNQLTQIVKAIKTNSQIENAYGLNALKECLRKNYKISID

Secondary structure (DSSP, 8-state):
----EEEEE--GGGHHHHHHHHHHIIIII--EEEETTTS--TTS-HHHHHHHHHHH-SEEEEEESHHHHH-TTHHHHHHHHHHTT-EE--EE-SSPPP-GGGTTSPPEEP-S-HHHHHHHHHHHHHHSSTTSHHHHHHHHHHHHHHHT--SHHHHHHHHHHHTT-----HHHHHHHHHHHHH-HHHHT-TTHHHHHHHHHHHH-----

Radius of gyration: 17.97 Å; chains: 1; bounding box: 42×37×49 Å